Protein AF-0000000072239664 (afdb_homodimer)

InterPro domains:
  IPR009072 Histone-fold [G3DSA:1.10.20.10] (2-110)
  IPR009072 Histone-fold [SSF47113] (6-81)
  IPR029003 CENP-S/Mhf1 [PF15630] (13-85)

pLDDT: mean 86.76, std 19.59, range [30.09, 98.44]

Sequence (222 aa):
MANPPSQEADHLVEAFRYTVAKLFLQQAQKDHLKADKEAIFVLSELLLGYIEILTADLEAFCRHGKRTTITADDVLLCCRRNENLKEKMERFLRTINPPLTHSFSSKKRKEMANPPSQEADHLVEAFRYTVAKLFLQQAQKDHLKADKEAIFVLSELLLGYIEILTADLEAFCRHGKRTTITADDVLLCCRRNENLKEKMERFLRTINPPLTHSFSSKKRKE

Radius of gyration: 21.01 Å; Cα contacts (8 Å, |Δi|>4): 188; chains: 2; bounding box: 59×54×70 Å

Foldseek 3Di:
DPPPPVVVVVVVLVVQLVVQLVVVQVVCVVVVHDDDPVRSVVVSVVVVVVVVVLVVQQVVQCVVVVHDDRDLVSVLVVCVVPPVVSVVSVVVVCVVVVPPPDDPPPPPPDD/DPPPPVVVVVVVLVVQLVVQLVVVQVVCVVVVHDDDPVRSVVVSVVVVVVVVVLVVQQVVQCVVVVHDDRDLVSSLVVCVVPPVVSVVSVVVVCVVVVPPPDDPPPPPPPD

Secondary structure (DSSP, 8-state):
----HHHHHHHHHHHHHHHHHHHHHHHHHHTT-EE-HHHHHHHHHHHHHHHHHHHHHHHHHHHHTT-SEE-HHHHHHHTTT-HHHHHHHHHHHHHHS--------------/----HHHHHHHHHHHHHHHHHHHHHHHHHHTT-EE-HHHHHHHHHHHHHHHHHHHHHHHHHHHHTT-SEE-HHHHHHHTTT-HHHHHHHHHHHHHHS--------------

Nearest PDB structures (foldseek):
  7da0-assembly1_B-2  TM=9.343E-01  e=1.295E-05  Gallus gallus
  7da1-assembly1_B  TM=9.450E-01  e=2.655E-05  Gallus gallus
  7da2-assembly1_C  TM=9.187E-01  e=3.927E-05  Gallus gallus
  3b0b-assembly1_A  TM=8.556E-01  e=2.330E-05  Gallus gallus
  4drb-assembly2_E  TM=9.166E-01  e=2.781E-04  Homo sapiens

Organism: Galdieria sulphuraria (NCBI:txid130081)

Solvent-accessible surface area (backbone atoms only — not comparable to full-atom values): 12305 Å² total; per-residue (Å²): 127,83,61,56,68,69,55,44,51,52,49,40,52,51,50,35,40,49,32,47,40,52,54,49,50,54,53,33,48,77,67,71,33,47,65,42,72,61,22,47,52,49,46,39,52,50,53,52,49,48,50,52,51,50,51,53,52,34,51,50,46,21,46,73,67,73,44,57,53,31,39,46,69,38,52,47,55,74,26,65,85,37,64,70,58,31,52,51,51,51,52,50,50,40,70,78,47,57,69,64,82,72,76,78,71,75,75,73,76,79,124,127,83,61,56,68,69,54,44,51,51,48,41,51,51,52,36,39,50,32,47,41,52,55,49,50,53,52,32,48,76,69,70,32,46,66,40,72,60,20,46,51,50,45,37,51,50,51,52,50,48,50,53,53,50,50,53,51,34,52,50,47,21,47,74,67,74,42,56,54,31,39,45,66,37,53,47,55,71,26,64,87,37,65,70,57,31,50,51,50,52,53,51,50,39,69,79,48,56,70,64,82,71,77,80,70,77,77,73,71,83,119

Structure (mmCIF, N/CA/C/O backbone):
data_AF-000000007223966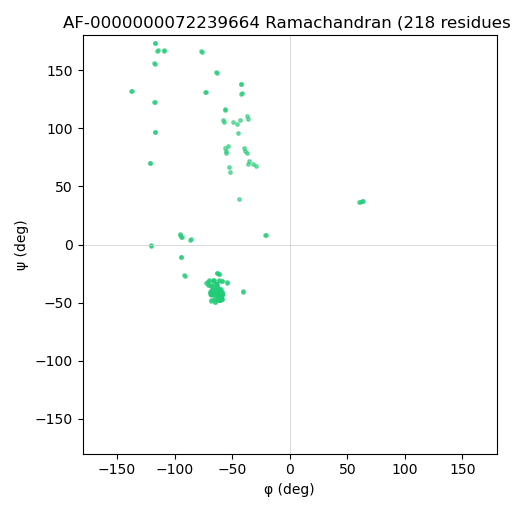4-model_v1
#
loop_
_entity.id
_entity.type
_entity.pdbx_description
1 polymer 'Centromere protein S'
#
loop_
_atom_site.group_PDB
_atom_site.id
_atom_site.type_symbol
_atom_site.label_atom_id
_atom_site.label_alt_id
_atom_site.label_comp_id
_atom_site.label_asym_id
_atom_site.label_entity_id
_atom_site.label_seq_id
_atom_site.pdbx_PDB_ins_code
_atom_site.Cartn_x
_atom_site.Cartn_y
_atom_site.Cartn_z
_atom_site.occupancy
_atom_site.B_iso_or_equiv
_atom_site.auth_seq_id
_atom_site.auth_comp_id
_atom_site.auth_asym_id
_atom_site.auth_atom_id
_atom_site.pdbx_PDB_model_num
ATOM 1 N N . MET A 1 1 ? 20.594 16.422 -16.547 1 40.16 1 MET A N 1
ATOM 2 C CA . MET A 1 1 ? 19.344 16.812 -17.203 1 40.16 1 MET A CA 1
ATOM 3 C C . MET A 1 1 ? 18.141 16.156 -16.531 1 40.16 1 MET A C 1
ATOM 5 O O . MET A 1 1 ? 18.109 14.945 -16.359 1 40.16 1 MET A O 1
ATOM 9 N N . ALA A 1 2 ? 17.422 17.031 -15.867 1 52.91 2 ALA A N 1
ATOM 10 C CA . ALA A 1 2 ? 16.297 16.516 -15.102 1 52.91 2 ALA A CA 1
ATOM 11 C C . ALA A 1 2 ? 15.32 15.75 -16 1 52.91 2 ALA A C 1
ATOM 13 O O . ALA A 1 2 ? 15.023 16.188 -17.109 1 52.91 2 ALA A O 1
ATOM 14 N N . ASN A 1 3 ? 15.234 14.516 -15.969 1 60.31 3 ASN A N 1
ATOM 15 C CA . ASN A 1 3 ? 14.273 13.773 -16.781 1 60.31 3 ASN A CA 1
ATOM 16 C C . ASN A 1 3 ? 12.906 14.453 -16.797 1 60.31 3 ASN A C 1
ATOM 18 O O . ASN A 1 3 ? 12.461 14.969 -15.766 1 60.31 3 ASN A O 1
ATOM 22 N N . PRO A 1 4 ? 12.383 14.641 -17.969 1 65.62 4 PRO A N 1
ATOM 23 C CA . PRO A 1 4 ? 11.031 15.195 -18 1 65.62 4 PRO A CA 1
ATOM 24 C C . PRO A 1 4 ? 10.109 14.57 -16.953 1 65.62 4 PRO A C 1
ATOM 26 O O . PRO A 1 4 ? 10.305 13.414 -16.562 1 65.62 4 PRO A O 1
ATOM 29 N N . PRO A 1 5 ? 9.336 15.391 -16.328 1 64.5 5 PRO A N 1
ATOM 30 C CA . PRO A 1 5 ? 8.461 14.953 -15.234 1 64.5 5 PRO A CA 1
ATOM 31 C C . PRO A 1 5 ? 7.797 13.609 -15.523 1 64.5 5 PRO A C 1
ATOM 33 O O . PRO A 1 5 ? 7.664 12.781 -14.625 1 64.5 5 PRO A O 1
ATOM 36 N N . SER A 1 6 ? 7.375 13.438 -16.75 1 70.94 6 SER A N 1
ATOM 37 C CA . SER A 1 6 ? 6.746 12.172 -17.125 1 70.94 6 SER A CA 1
ATOM 38 C C . SER A 1 6 ? 7.719 11.008 -16.984 1 70.94 6 SER A C 1
ATOM 40 O O . SER A 1 6 ? 7.355 9.938 -16.5 1 70.94 6 SER A O 1
ATOM 42 N N . GLN A 1 7 ? 8.875 11.273 -17.344 1 76.38 7 GLN A N 1
ATOM 43 C CA . GLN A 1 7 ? 9.891 10.227 -17.266 1 76.38 7 GLN A CA 1
ATOM 44 C C . GLN A 1 7 ? 10.242 9.914 -15.812 1 76.38 7 GLN A C 1
ATOM 46 O O . GLN A 1 7 ? 10.438 8.75 -15.453 1 76.38 7 GLN A O 1
ATOM 51 N N . GLU A 1 8 ? 10.211 10.938 -15.07 1 79.38 8 GLU A N 1
ATOM 52 C CA . GLU A 1 8 ? 10.516 10.75 -13.656 1 79.38 8 GLU A CA 1
ATOM 53 C C . GLU A 1 8 ? 9.43 9.93 -12.961 1 79.38 8 GLU A C 1
ATOM 55 O O . GLU A 1 8 ? 9.734 9.031 -12.172 1 79.38 8 GLU A O 1
ATOM 60 N N . ALA A 1 9 ? 8.242 10.281 -13.359 1 82.5 9 ALA A N 1
ATOM 61 C CA . ALA A 1 9 ? 7.129 9.547 -12.773 1 82.5 9 ALA A CA 1
ATOM 62 C C . ALA A 1 9 ? 7.18 8.07 -13.164 1 82.5 9 ALA A C 1
ATOM 64 O O . ALA A 1 9 ? 6.91 7.191 -12.336 1 82.5 9 ALA A O 1
ATOM 65 N N . ASP A 1 10 ? 7.566 7.859 -14.336 1 88.25 10 ASP A N 1
ATOM 66 C CA . ASP A 1 10 ? 7.688 6.48 -14.797 1 88.25 10 ASP A CA 1
ATOM 67 C C . ASP A 1 10 ? 8.797 5.742 -14.047 1 88.25 10 ASP A C 1
ATOM 69 O O . ASP A 1 10 ? 8.633 4.57 -13.695 1 88.25 10 ASP A O 1
ATOM 73 N N . HIS A 1 11 ? 9.789 6.492 -13.844 1 92.12 11 HIS A N 1
ATOM 74 C CA . HIS A 1 11 ? 10.898 5.887 -13.117 1 92.12 11 HIS A CA 1
ATOM 75 C C . HIS A 1 11 ? 10.516 5.602 -11.664 1 92.12 11 HIS A C 1
ATOM 77 O O . HIS A 1 11 ? 10.922 4.586 -11.102 1 92.12 11 HIS A O 1
ATOM 83 N N . LEU A 1 12 ? 9.75 6.449 -11.164 1 93.69 12 LEU A N 1
ATOM 84 C CA . LEU A 1 12 ? 9.32 6.281 -9.781 1 93.69 12 LEU A CA 1
ATOM 85 C C . LEU A 1 12 ? 8.398 5.074 -9.641 1 93.69 12 LEU A C 1
ATOM 87 O O . LEU A 1 12 ? 8.523 4.301 -8.688 1 93.69 12 LEU A O 1
ATOM 91 N N . VAL A 1 13 ? 7.555 4.926 -10.555 1 94.56 13 VAL A N 1
ATOM 92 C CA . VAL A 1 13 ? 6.621 3.807 -10.531 1 94.56 13 VAL A CA 1
ATOM 93 C C . VAL A 1 13 ? 7.383 2.494 -10.688 1 94.56 13 VAL A C 1
ATOM 95 O O . VAL A 1 13 ? 7.094 1.514 -10 1 94.56 13 VAL A O 1
ATOM 98 N N . GLU A 1 14 ? 8.336 2.525 -11.555 1 95.94 14 GLU A N 1
ATOM 99 C CA . GLU A 1 14 ? 9.156 1.331 -11.742 1 95.94 14 GLU A CA 1
ATOM 100 C C . GLU A 1 14 ? 9.93 0.98 -10.469 1 95.94 14 GLU A C 1
ATOM 102 O O . GLU A 1 14 ? 10.008 -0.19 -10.094 1 95.94 14 GLU A O 1
ATOM 107 N N . ALA A 1 15 ? 10.477 1.98 -9.867 1 96.06 15 ALA A N 1
ATOM 108 C CA . ALA A 1 15 ? 11.195 1.772 -8.617 1 96.06 15 ALA A CA 1
ATOM 109 C C . ALA A 1 15 ? 10.258 1.256 -7.527 1 96.06 15 ALA A C 1
ATOM 111 O O . ALA A 1 15 ? 10.641 0.384 -6.738 1 96.06 15 ALA A O 1
ATOM 112 N N . PHE A 1 16 ? 9.117 1.781 -7.516 1 97.06 16 PHE A N 1
ATOM 113 C CA . PHE A 1 16 ? 8.109 1.324 -6.566 1 97.06 16 PHE A CA 1
ATOM 114 C C . PHE A 1 16 ? 7.781 -0.146 -6.797 1 97.06 16 PHE A C 1
ATOM 116 O O . PHE A 1 16 ? 7.82 -0.949 -5.859 1 97.06 16 PHE A O 1
ATOM 123 N N . ARG A 1 17 ? 7.562 -0.49 -8.008 1 96.88 17 ARG A N 1
ATOM 124 C CA . ARG A 1 17 ? 7.234 -1.869 -8.352 1 96.88 17 ARG A CA 1
ATOM 125 C C . ARG A 1 17 ? 8.359 -2.816 -7.961 1 96.88 17 ARG A C 1
ATOM 127 O O . ARG A 1 17 ? 8.109 -3.91 -7.449 1 96.88 17 ARG A O 1
ATOM 134 N N . TYR A 1 18 ? 9.477 -2.363 -8.195 1 96.56 18 TYR A N 1
ATOM 135 C CA . TYR A 1 18 ? 10.648 -3.16 -7.852 1 96.56 18 TYR A CA 1
ATOM 136 C C . TYR A 1 18 ? 10.719 -3.412 -6.352 1 96.56 18 TYR A C 1
ATOM 138 O O . TYR A 1 18 ? 10.914 -4.547 -5.914 1 96.56 18 TYR A O 1
ATOM 146 N N . THR A 1 19 ? 10.539 -2.408 -5.574 1 96.5 19 THR A N 1
ATOM 147 C CA . THR A 1 19 ? 10.648 -2.539 -4.125 1 96.5 19 THR A CA 1
ATOM 148 C C . THR A 1 19 ? 9.531 -3.422 -3.576 1 96.5 19 THR A C 1
ATOM 150 O O . THR A 1 19 ? 9.766 -4.277 -2.723 1 96.5 19 THR A O 1
ATOM 153 N N . VAL A 1 20 ? 8.359 -3.271 -4.098 1 97 20 VAL A N 1
ATOM 154 C CA . VAL A 1 20 ? 7.227 -4.086 -3.674 1 97 20 VAL A CA 1
ATOM 155 C C . VAL A 1 20 ? 7.5 -5.555 -3.98 1 97 20 VAL A C 1
ATOM 157 O O . VAL A 1 20 ? 7.324 -6.422 -3.119 1 97 20 VAL A O 1
ATOM 160 N N . ALA A 1 21 ? 7.977 -5.781 -5.156 1 96.62 21 ALA A N 1
ATOM 161 C CA . ALA A 1 21 ? 8.273 -7.152 -5.566 1 96.62 21 ALA A CA 1
ATOM 162 C C . ALA A 1 21 ? 9.305 -7.793 -4.641 1 96.62 21 ALA A C 1
ATOM 164 O O . ALA A 1 21 ? 9.109 -8.914 -4.168 1 96.62 21 ALA A O 1
ATOM 165 N N . LYS A 1 22 ? 10.305 -7.051 -4.375 1 95.81 22 LYS A N 1
ATOM 166 C CA . LYS A 1 22 ? 11.391 -7.594 -3.562 1 95.81 22 LYS A CA 1
ATOM 167 C C . LYS A 1 22 ? 10.945 -7.812 -2.119 1 95.81 22 LYS A C 1
ATOM 169 O O . LYS A 1 22 ? 11.258 -8.836 -1.513 1 95.81 22 LYS A O 1
ATOM 174 N N . LEU A 1 23 ? 10.234 -6.883 -1.577 1 95 23 LEU A N 1
ATOM 175 C CA . LEU A 1 23 ? 9.727 -7 -0.216 1 95 23 LEU A CA 1
ATOM 176 C C . LEU A 1 23 ? 8.773 -8.188 -0.094 1 95 23 LEU A C 1
ATOM 178 O O . LEU A 1 23 ? 8.883 -8.977 0.847 1 95 23 LEU A O 1
ATOM 182 N N . PHE A 1 24 ? 7.98 -8.328 -1.034 1 95.25 24 PHE A N 1
ATOM 183 C CA . PHE A 1 24 ? 7.004 -9.414 -1.03 1 95.25 24 PHE A CA 1
ATOM 184 C C . PHE A 1 24 ? 7.691 -10.766 -1.186 1 95.25 24 PHE A C 1
ATOM 186 O O . PHE A 1 24 ? 7.391 -11.711 -0.454 1 95.25 24 PHE A O 1
ATOM 193 N N . LEU A 1 25 ? 8.594 -10.836 -2.174 1 94.81 25 LEU A N 1
ATOM 194 C CA . LEU A 1 25 ? 9.273 -12.094 -2.443 1 94.81 25 LEU A CA 1
ATOM 195 C C . LEU A 1 25 ? 10.117 -12.523 -1.245 1 94.81 25 LEU A C 1
ATOM 197 O O . LEU A 1 25 ? 10.211 -13.711 -0.946 1 94.81 25 LEU A O 1
ATOM 201 N N . GLN A 1 26 ? 10.703 -11.578 -0.613 1 93.81 26 GLN A N 1
ATOM 202 C CA . GLN A 1 26 ? 11.445 -11.883 0.601 1 93.81 26 GLN A CA 1
ATOM 203 C C . GLN A 1 26 ? 10.539 -12.5 1.665 1 93.81 26 GLN A C 1
ATOM 205 O O . GLN A 1 26 ? 10.914 -13.469 2.32 1 93.81 26 GLN A O 1
ATOM 210 N N . GLN A 1 27 ? 9.391 -11.953 1.844 1 93.12 27 GLN A N 1
ATOM 211 C CA . GLN A 1 27 ? 8.453 -12.469 2.834 1 93.12 27 GLN A CA 1
ATOM 212 C C . GLN A 1 27 ? 7.922 -13.836 2.424 1 93.12 27 GLN A C 1
ATOM 214 O O . GLN A 1 27 ? 7.816 -14.742 3.252 1 93.12 27 GLN A O 1
ATOM 219 N N . ALA A 1 28 ? 7.59 -13.977 1.151 1 93.56 28 ALA A N 1
ATOM 220 C CA . ALA A 1 28 ? 7.098 -15.25 0.646 1 93.56 28 ALA A CA 1
ATOM 221 C C . ALA A 1 28 ? 8.125 -16.359 0.867 1 93.56 28 ALA A C 1
ATOM 223 O O . ALA A 1 28 ? 7.773 -17.469 1.251 1 93.56 28 ALA A O 1
ATOM 224 N N . GLN A 1 29 ? 9.328 -16 0.633 1 93.62 29 GLN A N 1
ATOM 225 C CA . GLN A 1 29 ? 10.414 -16.969 0.805 1 93.62 29 GLN A CA 1
ATOM 226 C C . GLN A 1 29 ? 10.523 -17.422 2.26 1 93.62 29 GLN A C 1
ATOM 228 O O . GLN A 1 29 ? 10.742 -18.594 2.537 1 93.62 29 GLN A O 1
ATOM 233 N N . LYS A 1 30 ? 10.398 -16.547 3.182 1 93.69 30 LYS A N 1
ATOM 234 C CA . LYS A 1 30 ? 10.414 -16.875 4.605 1 93.69 30 LYS A CA 1
ATOM 235 C C . LYS A 1 30 ? 9.312 -17.859 4.961 1 93.69 30 LYS A C 1
ATOM 237 O O . LYS A 1 30 ? 9.477 -18.688 5.863 1 93.69 30 LYS A O 1
ATOM 242 N N . ASP A 1 31 ? 8.258 -17.766 4.254 1 94.75 31 ASP A N 1
ATOM 243 C CA . ASP A 1 31 ? 7.109 -18.625 4.512 1 94.75 31 ASP A CA 1
ATOM 244 C C . ASP A 1 31 ? 7.141 -19.859 3.633 1 94.75 31 ASP A C 1
ATOM 246 O O . ASP A 1 31 ? 6.168 -20.625 3.578 1 94.75 31 ASP A O 1
ATOM 250 N N . HIS A 1 32 ? 8.172 -20.062 2.906 1 96.06 32 HIS A N 1
ATOM 251 C CA . HIS A 1 32 ? 8.398 -21.219 2.039 1 96.06 32 HIS A CA 1
ATOM 252 C C . HIS A 1 32 ? 7.363 -21.281 0.925 1 96.06 32 HIS A C 1
ATOM 254 O O . HIS A 1 32 ? 6.852 -22.359 0.608 1 96.06 32 HIS A O 1
ATOM 260 N N . LEU A 1 33 ? 7.004 -20.141 0.429 1 97.5 33 LEU A N 1
ATOM 261 C CA . LEU A 1 33 ? 6.105 -20.016 -0.712 1 97.5 33 LEU A CA 1
ATOM 262 C C . LEU A 1 33 ? 6.805 -19.344 -1.889 1 97.5 33 LEU A C 1
ATOM 264 O O . LEU A 1 33 ? 7.781 -18.609 -1.701 1 97.5 33 LEU A O 1
ATOM 268 N N . LYS A 1 34 ? 6.309 -19.625 -3.059 1 97.38 34 LYS A N 1
ATOM 269 C CA . LYS A 1 34 ? 6.703 -18.953 -4.293 1 97.38 34 LYS A CA 1
ATOM 270 C C . LYS A 1 34 ? 5.59 -18.047 -4.805 1 97.38 34 LYS A C 1
ATOM 272 O O . LYS A 1 34 ? 4.484 -18.047 -4.262 1 97.38 34 LYS A O 1
ATOM 277 N N . ALA A 1 35 ? 5.941 -17.234 -5.707 1 97.75 35 ALA A N 1
ATOM 278 C CA . ALA A 1 35 ? 4.957 -16.391 -6.383 1 97.75 35 ALA A CA 1
ATOM 279 C C . ALA A 1 35 ? 5.215 -16.344 -7.887 1 97.75 35 ALA A C 1
ATOM 281 O O . ALA A 1 35 ? 6.363 -16.219 -8.32 1 97.75 35 ALA A O 1
ATOM 282 N N . ASP A 1 36 ? 4.188 -16.547 -8.586 1 96.5 36 ASP A N 1
ATOM 283 C CA . ASP A 1 36 ? 4.398 -16.453 -10.023 1 96.5 36 ASP A CA 1
ATOM 284 C C . ASP A 1 36 ? 4.504 -14.992 -10.461 1 96.5 36 ASP A C 1
ATOM 286 O O . ASP A 1 36 ? 4.23 -14.078 -9.68 1 96.5 36 ASP A O 1
ATOM 290 N N . LYS A 1 37 ? 4.977 -14.766 -11.672 1 95.62 37 LYS A N 1
ATOM 291 C CA . LYS A 1 37 ? 5.27 -13.43 -12.18 1 95.62 37 LYS A CA 1
ATOM 292 C C . LYS A 1 37 ? 4.012 -12.57 -12.219 1 95.62 37 LYS A C 1
ATOM 294 O O . LYS A 1 37 ? 4.055 -11.383 -11.891 1 95.62 37 LYS A O 1
ATOM 299 N N . GLU A 1 38 ? 2.924 -13.102 -12.602 1 97.06 38 GLU A N 1
ATOM 300 C CA . GLU A 1 38 ? 1.676 -12.352 -12.703 1 97.06 38 GLU A CA 1
ATOM 301 C C . GLU A 1 38 ? 1.2 -11.883 -11.328 1 97.06 38 GLU A C 1
ATOM 303 O O . GLU A 1 38 ? 0.687 -10.766 -11.188 1 97.06 38 GLU A O 1
ATOM 308 N N . ALA A 1 39 ? 1.342 -12.742 -10.367 1 97.69 39 ALA A N 1
ATOM 309 C CA . ALA A 1 39 ? 0.968 -12.375 -9.008 1 97.69 39 ALA A CA 1
ATOM 310 C C . ALA A 1 39 ? 1.761 -11.164 -8.523 1 97.69 39 ALA A C 1
ATOM 312 O O . ALA A 1 39 ? 1.194 -10.227 -7.949 1 97.69 39 ALA A O 1
ATOM 313 N N . ILE A 1 40 ? 3.014 -11.172 -8.82 1 97 40 ILE A N 1
ATOM 314 C CA . ILE A 1 40 ? 3.904 -10.102 -8.391 1 97 40 ILE A CA 1
ATOM 315 C C . ILE A 1 40 ? 3.52 -8.797 -9.086 1 97 40 ILE A C 1
ATOM 317 O O . ILE A 1 40 ? 3.467 -7.742 -8.453 1 97 40 ILE A O 1
ATOM 321 N N . PHE A 1 41 ? 3.221 -8.867 -10.344 1 96.31 41 PHE A N 1
ATOM 322 C CA . PHE A 1 41 ? 2.855 -7.688 -11.117 1 96.31 41 PHE A CA 1
ATOM 323 C C . PHE A 1 41 ? 1.545 -7.094 -10.609 1 96.31 41 PHE A C 1
ATOM 325 O O . PHE A 1 41 ? 1.448 -5.887 -10.398 1 96.31 41 PHE A O 1
ATOM 332 N N . VAL A 1 42 ? 0.616 -7.965 -10.492 1 97.69 42 VAL A N 1
ATOM 333 C CA . VAL A 1 42 ? -0.707 -7.461 -10.133 1 97.69 42 VAL A CA 1
ATOM 334 C C . VAL A 1 42 ? -0.701 -6.973 -8.688 1 97.69 42 VAL A C 1
ATOM 336 O O . VAL A 1 42 ? -1.403 -6.02 -8.352 1 97.69 42 VAL A O 1
ATOM 339 N N . LEU A 1 43 ? 0.114 -7.598 -7.891 1 97.5 43 LEU A N 1
ATOM 340 C CA . LEU A 1 43 ? 0.253 -7.129 -6.516 1 97.5 43 LEU A CA 1
ATOM 341 C C . LEU A 1 43 ? 0.759 -5.691 -6.48 1 97.5 43 LEU A C 1
ATOM 343 O O . LEU A 1 43 ? 0.266 -4.871 -5.703 1 97.5 43 LEU A O 1
ATOM 347 N N . SER A 1 44 ? 1.792 -5.41 -7.238 1 97.06 44 SER A N 1
ATOM 348 C CA . SER A 1 44 ? 2.334 -4.059 -7.297 1 97.06 44 SER A CA 1
ATOM 349 C C . SER A 1 44 ? 1.291 -3.066 -7.801 1 97.06 44 SER A C 1
ATOM 351 O O . SER A 1 44 ? 1.195 -1.946 -7.293 1 97.06 44 SER A O 1
ATOM 353 N N . GLU A 1 45 ? 0.489 -3.48 -8.758 1 97.25 45 GLU A N 1
ATOM 354 C CA . GLU A 1 45 ? -0.593 -2.641 -9.266 1 97.25 45 GLU A CA 1
ATOM 355 C C . GLU A 1 45 ? -1.658 -2.41 -8.203 1 97.25 45 GLU A C 1
ATOM 357 O O . GLU A 1 45 ? -2.209 -1.312 -8.094 1 97.25 45 GLU A O 1
ATOM 362 N N . LEU A 1 46 ? -1.937 -3.408 -7.5 1 97.62 46 LEU A N 1
ATOM 363 C CA . LEU A 1 46 ? -2.893 -3.297 -6.402 1 97.62 46 LEU A CA 1
ATOM 364 C C . LEU A 1 46 ? -2.436 -2.258 -5.387 1 97.62 46 LEU A C 1
ATOM 366 O O . LEU A 1 46 ? -3.232 -1.434 -4.934 1 97.62 46 LEU A O 1
ATOM 370 N N . LEU A 1 47 ? -1.163 -2.271 -5.059 1 96.94 47 LEU A N 1
ATOM 371 C CA . LEU A 1 47 ? -0.632 -1.326 -4.082 1 96.94 47 LEU A CA 1
ATOM 372 C C . LEU A 1 47 ? -0.672 0.098 -4.625 1 96.94 47 LEU A C 1
ATOM 374 O O . LEU A 1 47 ? -0.898 1.048 -3.875 1 96.94 47 LEU A O 1
ATOM 378 N N . LEU A 1 48 ? -0.442 0.247 -5.91 1 95.5 48 LEU A N 1
ATOM 379 C CA . LEU A 1 48 ? -0.616 1.56 -6.523 1 95.5 48 LEU A CA 1
ATOM 380 C C . LEU A 1 48 ? -2.061 2.031 -6.395 1 95.5 48 LEU A C 1
ATOM 382 O O . LEU A 1 48 ? -2.312 3.217 -6.168 1 95.5 48 LEU A O 1
ATOM 386 N N . GLY A 1 49 ? -2.969 1.108 -6.574 1 94.94 49 GLY A N 1
ATOM 387 C CA . GLY A 1 49 ? -4.371 1.432 -6.367 1 94.94 49 GLY A CA 1
ATOM 388 C C . GLY A 1 49 ? -4.676 1.885 -4.949 1 94.94 49 GLY A C 1
ATOM 389 O O . GLY A 1 49 ? -5.441 2.828 -4.746 1 94.94 49 GLY A O 1
ATOM 390 N N . TYR A 1 50 ? -4.062 1.242 -4.023 1 93.88 50 TYR A N 1
ATOM 391 C CA . TYR A 1 50 ? -4.242 1.629 -2.629 1 93.88 50 TYR A CA 1
ATOM 392 C C . TYR A 1 50 ? -3.701 3.031 -2.377 1 93.88 50 TYR A C 1
ATOM 394 O O . TYR A 1 50 ? -4.305 3.812 -1.638 1 93.88 50 TYR A O 1
ATOM 402 N N . ILE A 1 51 ? -2.559 3.371 -2.941 1 94.75 51 ILE A N 1
ATOM 403 C CA . ILE A 1 51 ? -1.99 4.707 -2.797 1 94.75 51 ILE A CA 1
ATOM 404 C C . ILE A 1 51 ? -2.961 5.746 -3.355 1 94.75 51 ILE A C 1
ATOM 406 O O . ILE A 1 51 ? -3.154 6.809 -2.76 1 94.75 51 ILE A O 1
ATOM 410 N N . GLU A 1 52 ? -3.557 5.422 -4.477 1 93.69 52 GLU A N 1
ATOM 411 C CA . GLU A 1 52 ? -4.527 6.328 -5.078 1 93.69 52 GLU A CA 1
ATOM 412 C C . GLU A 1 52 ? -5.715 6.562 -4.145 1 93.69 52 GLU A C 1
ATOM 414 O O . GLU A 1 52 ? -6.152 7.699 -3.963 1 93.69 52 GLU A O 1
ATOM 419 N N . ILE A 1 53 ? -6.219 5.523 -3.576 1 94.56 53 ILE A N 1
ATOM 420 C CA . ILE A 1 53 ? -7.367 5.602 -2.68 1 94.56 53 ILE A CA 1
ATOM 421 C C . ILE A 1 53 ? -6.988 6.387 -1.426 1 94.56 53 ILE A C 1
ATOM 423 O O . ILE A 1 53 ? -7.727 7.281 -1 1 94.56 53 ILE A O 1
ATOM 427 N N . LEU A 1 54 ? -5.832 6.051 -0.861 1 95.38 54 LEU A N 1
ATOM 428 C CA . LEU A 1 54 ? -5.359 6.746 0.332 1 95.38 54 LEU A CA 1
ATOM 429 C C . LEU A 1 54 ? -5.172 8.234 0.056 1 95.38 54 LEU A C 1
ATOM 431 O O . LEU A 1 54 ? -5.523 9.078 0.887 1 95.38 54 LEU A O 1
ATOM 435 N N . THR A 1 55 ? -4.613 8.547 -1.072 1 95.56 55 THR A N 1
ATOM 436 C CA . THR A 1 55 ? -4.387 9.945 -1.439 1 95.56 55 THR A CA 1
ATOM 437 C C . THR A 1 55 ? -5.707 10.703 -1.516 1 95.56 55 THR A C 1
ATOM 439 O O . THR A 1 55 ? -5.812 11.82 -1.005 1 95.56 55 THR A O 1
ATOM 442 N N . ALA A 1 56 ? -6.676 10.086 -2.1 1 95.81 56 ALA A N 1
ATOM 443 C CA . ALA A 1 56 ? -7.992 10.711 -2.197 1 95.81 56 ALA A CA 1
ATOM 444 C C . ALA A 1 56 ? -8.602 10.93 -0.815 1 95.81 56 ALA A C 1
ATOM 446 O O . ALA A 1 56 ? -9.18 11.984 -0.546 1 95.81 56 ALA A O 1
ATOM 447 N N . ASP A 1 57 ? -8.5 9.922 0.046 1 97.06 57 ASP A N 1
ATOM 448 C CA . ASP A 1 57 ? -8.984 10.055 1.415 1 97.06 57 ASP A CA 1
ATOM 449 C C . ASP A 1 57 ? -8.266 11.18 2.152 1 97.06 57 ASP A C 1
ATOM 451 O O . ASP A 1 57 ? -8.906 12 2.816 1 97.06 57 ASP A O 1
ATOM 455 N N . LEU A 1 58 ? -7.004 11.266 1.996 1 98 58 LEU A N 1
ATOM 456 C CA . LEU A 1 58 ? -6.188 12.258 2.676 1 98 58 LEU A CA 1
ATOM 457 C C . LEU A 1 58 ? -6.539 13.664 2.203 1 98 58 LEU A C 1
ATOM 459 O O . LEU A 1 58 ? -6.633 14.594 3.012 1 98 58 LEU A O 1
ATOM 463 N N . GLU A 1 59 ? -6.719 13.773 0.938 1 97.44 59 GLU A N 1
ATOM 464 C CA . GLU A 1 59 ? -7.145 15.055 0.395 1 97.44 59 GLU A CA 1
ATOM 465 C C . GLU A 1 59 ? -8.492 15.484 0.974 1 97.44 59 GLU A C 1
ATOM 467 O O . GLU A 1 59 ? -8.664 16.641 1.381 1 97.44 59 GLU A O 1
ATOM 472 N N . ALA A 1 60 ? -9.406 14.562 1.012 1 97.81 60 ALA A N 1
ATOM 473 C CA . ALA A 1 60 ? -10.734 14.844 1.547 1 97.81 60 ALA A CA 1
ATOM 474 C C . ALA A 1 60 ? -10.664 15.227 3.021 1 97.81 60 ALA A C 1
ATOM 476 O O . ALA A 1 60 ? -11.328 16.172 3.455 1 97.81 60 ALA A O 1
ATOM 477 N N . PHE A 1 61 ? -9.867 14.453 3.754 1 98.12 61 PHE A N 1
ATOM 478 C CA . PHE A 1 61 ? -9.742 14.734 5.18 1 98.12 61 PHE A CA 1
ATOM 479 C C . PHE A 1 61 ? -9.094 16.094 5.406 1 98.12 61 PHE A C 1
ATOM 481 O O . PHE A 1 61 ? -9.516 16.844 6.289 1 98.12 61 PHE A O 1
ATOM 488 N N . CYS A 1 62 ? -8.07 16.391 4.637 1 98 62 CYS A N 1
ATOM 489 C CA . CYS A 1 62 ? -7.406 17.688 4.742 1 98 62 CYS A CA 1
ATOM 490 C C . CYS A 1 62 ? -8.375 18.828 4.449 1 98 62 CYS A C 1
ATOM 492 O O . CYS A 1 62 ? -8.5 19.766 5.242 1 98 62 CYS A O 1
ATOM 494 N N . ARG A 1 63 ? -9.133 18.734 3.424 1 97.62 63 ARG A N 1
ATOM 495 C CA . ARG A 1 63 ? -10.078 19.766 3.029 1 97.62 63 ARG A CA 1
ATOM 496 C C . ARG A 1 63 ? -11.234 19.859 4.02 1 97.62 63 ARG A C 1
ATOM 498 O O . ARG A 1 63 ? -11.734 20.953 4.301 1 97.62 63 ARG A O 1
ATOM 505 N N . HIS A 1 64 ? -11.68 18.75 4.438 1 97.81 64 HIS A N 1
ATOM 506 C CA . HIS A 1 64 ? -12.734 18.719 5.449 1 97.81 64 HIS A CA 1
ATOM 507 C C . HIS A 1 64 ? -12.344 19.531 6.68 1 97.81 64 HIS A C 1
ATOM 509 O O . 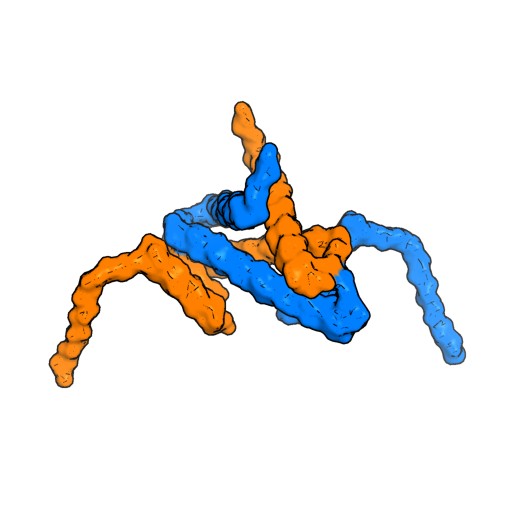HIS A 1 64 ? -13.203 20.141 7.328 1 97.81 64 HIS A O 1
ATOM 515 N N . GLY A 1 65 ? -11.086 19.562 6.984 1 97.44 65 GLY A N 1
ATOM 516 C CA . GLY A 1 65 ? -10.57 20.344 8.094 1 97.44 65 GLY A CA 1
ATOM 517 C C . GLY A 1 65 ? -10.258 21.781 7.715 1 97.44 65 GLY A C 1
ATOM 518 O O . GLY A 1 65 ? -9.711 22.531 8.523 1 97.44 65 GLY A O 1
ATOM 519 N N . LYS A 1 66 ? -10.555 22.109 6.527 1 97.56 66 LYS A N 1
ATOM 520 C CA . LYS A 1 66 ? -10.312 23.453 6 1 97.56 66 LYS A CA 1
ATOM 521 C C . LYS A 1 66 ? -8.828 23.797 6.035 1 97.56 66 LYS A C 1
ATOM 523 O O . LYS A 1 66 ? -8.453 24.906 6.395 1 97.56 66 LYS A O 1
ATOM 528 N N . ARG A 1 67 ? -8.031 22.828 5.785 1 97.94 67 ARG A N 1
ATOM 529 C CA . ARG A 1 67 ? -6.582 22.984 5.742 1 97.94 67 ARG A CA 1
ATOM 530 C C . ARG A 1 67 ? -6.051 22.734 4.336 1 97.94 67 ARG A C 1
ATOM 532 O O . ARG A 1 67 ? -6.758 22.188 3.484 1 97.94 67 ARG A O 1
ATOM 539 N N . THR A 1 68 ? -4.816 23.094 4.152 1 97.62 68 THR A N 1
ATOM 540 C CA . THR A 1 68 ? -4.164 22.859 2.873 1 97.62 68 THR A CA 1
ATOM 541 C C . THR A 1 68 ? -2.934 21.969 3.057 1 97.62 68 THR A C 1
ATOM 543 O O . THR A 1 68 ? -2.223 21.672 2.092 1 97.62 68 THR A O 1
ATOM 546 N N . THR A 1 69 ? -2.664 21.609 4.27 1 98.44 69 THR A N 1
ATOM 547 C CA . THR A 1 69 ? -1.548 20.719 4.578 1 98.44 69 THR A CA 1
ATOM 548 C C . THR A 1 69 ? -2.047 19.422 5.203 1 98.44 69 THR A C 1
ATOM 550 O O . THR A 1 69 ? -2.729 19.438 6.23 1 98.44 69 THR A O 1
ATOM 553 N N . ILE A 1 70 ? -1.685 18.375 4.551 1 98.44 70 ILE A N 1
ATOM 554 C CA . ILE A 1 70 ? -2.012 17.062 5.078 1 98.44 70 ILE A CA 1
ATOM 555 C C . ILE A 1 70 ? -1.125 16.75 6.285 1 98.44 70 ILE A C 1
ATOM 557 O O . ILE A 1 70 ? 0.091 16.953 6.234 1 98.44 70 ILE A O 1
ATOM 561 N N . THR A 1 71 ? -1.746 16.312 7.328 1 98.12 71 THR A N 1
ATOM 562 C CA . THR A 1 71 ? -1.024 16.031 8.562 1 98.12 71 THR A CA 1
ATOM 563 C C . THR A 1 71 ? -1.104 14.555 8.93 1 98.12 71 THR A C 1
ATOM 565 O O . THR A 1 71 ? -1.839 13.797 8.289 1 98.12 71 THR A O 1
ATOM 568 N N . ALA A 1 72 ? -0.345 14.18 9.977 1 97.62 72 ALA A N 1
ATOM 569 C CA . ALA A 1 72 ? -0.358 12.805 10.484 1 97.62 72 ALA A CA 1
ATOM 570 C C . ALA A 1 72 ? -1.751 12.414 10.969 1 97.62 72 ALA A C 1
ATOM 572 O O . ALA A 1 72 ? -2.156 11.258 10.844 1 97.62 72 ALA A O 1
ATOM 573 N N . ASP A 1 73 ? -2.475 13.383 11.461 1 97.5 73 ASP A N 1
ATOM 574 C CA . ASP A 1 73 ? -3.828 13.102 11.93 1 97.5 73 ASP A CA 1
ATOM 575 C C . ASP A 1 73 ? -4.719 12.633 10.781 1 97.5 73 ASP A C 1
ATOM 577 O O . ASP A 1 73 ? -5.605 11.797 10.977 1 97.5 73 ASP A O 1
ATOM 581 N N . ASP A 1 74 ? -4.504 13.195 9.633 1 98.38 74 ASP A N 1
ATOM 582 C CA . ASP A 1 74 ? -5.254 12.758 8.461 1 98.38 74 ASP A CA 1
ATOM 583 C C . ASP A 1 74 ? -4.934 11.305 8.117 1 98.38 74 ASP A C 1
ATOM 585 O O . ASP A 1 74 ? -5.824 10.539 7.75 1 98.38 74 ASP A O 1
ATOM 589 N N . VAL A 1 75 ? -3.66 10.93 8.234 1 98.25 75 VAL A N 1
ATOM 590 C CA . VAL A 1 75 ? -3.236 9.562 7.945 1 98.25 75 VAL A CA 1
ATOM 591 C C . VAL A 1 75 ? -3.852 8.602 8.961 1 98.25 75 VAL A C 1
ATOM 593 O O . VAL A 1 75 ? -4.352 7.539 8.594 1 98.25 75 VAL A O 1
ATOM 596 N N . LEU A 1 76 ? -3.891 9.047 10.195 1 97.81 76 LEU A N 1
ATOM 597 C CA . LEU A 1 76 ? -4.48 8.219 11.242 1 97.81 76 LEU A CA 1
ATOM 598 C C . LEU A 1 76 ? -5.969 8 10.992 1 97.81 76 LEU A C 1
ATOM 600 O O . LEU A 1 76 ? -6.5 6.926 11.281 1 97.81 76 LEU A O 1
ATOM 604 N N . LEU A 1 77 ? -6.551 8.984 10.453 1 97.69 77 LEU A N 1
ATOM 605 C CA . LEU A 1 77 ? -7.973 8.859 10.141 1 97.69 77 LEU A CA 1
ATOM 606 C C . LEU A 1 77 ? -8.203 7.809 9.07 1 97.69 77 LEU A C 1
ATOM 608 O O . LEU A 1 77 ? -9.25 7.152 9.047 1 97.69 77 LEU A O 1
ATOM 612 N N . CYS A 1 78 ? -7.254 7.613 8.148 1 96.38 78 CYS A N 1
ATOM 613 C CA . CYS A 1 78 ? -7.359 6.586 7.117 1 96.38 78 CYS A CA 1
ATOM 614 C C . CYS A 1 78 ? -7.398 5.195 7.734 1 96.38 78 CYS A C 1
ATOM 616 O O . CYS A 1 78 ? -7.922 4.258 7.133 1 96.38 78 CYS A O 1
ATOM 618 N N . CYS A 1 79 ? -6.863 5.047 8.922 1 95.62 79 CYS A N 1
ATOM 619 C CA . CYS A 1 79 ? -6.77 3.758 9.602 1 95.62 79 CYS A CA 1
ATOM 620 C C . CYS A 1 79 ? -7.941 3.561 10.555 1 95.62 79 CYS A C 1
ATOM 622 O O . CYS A 1 79 ? -7.973 2.592 11.32 1 95.62 79 CYS A O 1
ATOM 624 N N . ARG A 1 80 ? -8.867 4.414 10.484 1 92.75 80 ARG A N 1
ATOM 625 C CA . ARG A 1 80 ? -9.898 4.484 11.508 1 92.75 80 ARG A CA 1
ATOM 626 C C . ARG A 1 80 ? -10.688 3.186 11.578 1 92.75 80 ARG A C 1
ATOM 628 O O . ARG A 1 80 ? -11.219 2.828 12.633 1 92.75 80 ARG A O 1
ATOM 635 N N . ARG A 1 81 ? -10.734 2.477 10.539 1 90.88 81 ARG A N 1
ATOM 636 C CA . ARG A 1 81 ? -11.547 1.265 10.508 1 90.88 81 ARG A CA 1
ATOM 637 C C . ARG A 1 81 ? -10.719 0.037 10.859 1 90.88 81 ARG A C 1
ATOM 639 O O . ARG A 1 81 ? -11.258 -1.064 11 1 90.88 81 ARG A O 1
ATOM 646 N N . ASN A 1 82 ? -9.445 0.139 10.922 1 93.06 82 ASN A N 1
ATOM 647 C CA . ASN A 1 82 ? -8.523 -0.917 11.312 1 93.06 82 ASN A CA 1
ATOM 648 C C . ASN A 1 82 ? -7.762 -0.554 12.586 1 93.06 82 ASN A C 1
ATOM 650 O O . ASN A 1 82 ? -6.695 0.062 12.523 1 93.06 82 ASN A O 1
ATOM 654 N N . GLU A 1 83 ? -8.289 -1.067 13.734 1 94.12 83 GLU A N 1
ATOM 655 C CA . GLU A 1 83 ? -7.762 -0.668 15.031 1 94.12 83 GLU A CA 1
ATOM 656 C C . GLU A 1 83 ? -6.309 -1.098 15.195 1 94.12 83 GLU A C 1
ATOM 658 O O . GLU A 1 83 ? -5.504 -0.374 15.789 1 94.12 83 GLU A O 1
ATOM 663 N N . ASN A 1 84 ? -5.996 -2.262 14.727 1 95.06 84 ASN A N 1
ATOM 664 C CA . ASN A 1 84 ? -4.625 -2.742 14.82 1 95.06 84 ASN A CA 1
ATOM 665 C C . ASN A 1 84 ? -3.664 -1.853 14.039 1 95.06 84 ASN A C 1
ATOM 667 O O . ASN A 1 84 ? -2.588 -1.508 14.531 1 95.06 84 ASN A O 1
ATOM 671 N N . LEU A 1 85 ? -4.012 -1.479 12.883 1 95.31 85 LEU A N 1
ATOM 672 C CA . LEU A 1 85 ? -3.191 -0.597 12.062 1 95.31 85 LEU A CA 1
ATOM 673 C C . LEU A 1 85 ? -3.088 0.79 12.688 1 95.31 85 LEU A C 1
ATOM 675 O O . LEU A 1 85 ? -2.008 1.387 12.703 1 95.31 85 LEU A O 1
ATOM 679 N N . LYS A 1 86 ? -4.203 1.264 13.172 1 97.06 86 LYS A N 1
ATOM 680 C CA . LYS A 1 86 ? -4.199 2.578 13.805 1 97.06 86 LYS A CA 1
ATOM 681 C C . LYS A 1 86 ? -3.227 2.615 14.984 1 97.06 86 LYS A C 1
ATOM 683 O O . LYS A 1 86 ? -2.424 3.543 15.102 1 97.06 86 LYS A O 1
ATOM 688 N N . GLU A 1 87 ? -3.301 1.625 15.797 1 97.19 87 GLU A N 1
ATOM 689 C CA . GLU A 1 87 ? -2.404 1.548 16.953 1 97.19 87 GLU A CA 1
ATOM 690 C C . GLU A 1 87 ? -0.944 1.479 16.5 1 97.19 87 GLU A C 1
ATOM 692 O O . GLU A 1 87 ? -0.076 2.109 17.109 1 97.19 87 GLU A O 1
ATOM 697 N N . LYS A 1 88 ? -0.704 0.717 15.555 1 97.12 88 LYS A N 1
ATOM 698 C CA . LYS A 1 88 ? 0.649 0.595 15.023 1 97.12 88 LYS A CA 1
ATOM 699 C C . LYS A 1 88 ? 1.168 1.941 14.523 1 97.12 88 LYS A C 1
ATOM 701 O O . LYS A 1 88 ? 2.326 2.293 14.766 1 97.12 88 LYS A O 1
ATOM 706 N N . MET A 1 89 ? 0.335 2.682 13.852 1 97.69 89 MET A N 1
ATOM 707 C CA . MET A 1 89 ? 0.745 3.988 13.344 1 97.69 89 MET A CA 1
ATOM 708 C C . MET A 1 89 ? 0.979 4.965 14.492 1 97.69 89 MET A C 1
ATOM 710 O O . MET A 1 89 ? 1.925 5.754 14.453 1 97.69 89 MET A O 1
ATOM 714 N N . GLU A 1 90 ? 0.158 4.906 15.477 1 96.81 90 GLU A N 1
ATOM 715 C CA . GLU A 1 90 ? 0.335 5.766 16.641 1 96.81 90 GLU A CA 1
ATOM 716 C C . GLU A 1 90 ? 1.646 5.461 17.359 1 96.81 90 GLU A C 1
ATOM 718 O O . GLU A 1 90 ? 2.357 6.375 17.781 1 96.81 90 GLU A O 1
ATOM 723 N N . ARG A 1 91 ? 1.885 4.215 17.484 1 96.44 91 ARG A N 1
ATOM 724 C CA . ARG A 1 91 ? 3.146 3.811 18.094 1 96.44 91 ARG A CA 1
ATOM 725 C C . ARG A 1 91 ? 4.336 4.305 17.281 1 96.44 91 ARG A C 1
ATOM 727 O O . ARG A 1 91 ? 5.324 4.785 17.828 1 96.44 91 ARG A O 1
ATOM 734 N N . PHE A 1 92 ? 4.223 4.188 16.062 1 96.12 92 PHE A N 1
ATOM 735 C CA . PHE A 1 92 ? 5.281 4.652 15.172 1 96.12 92 PHE A CA 1
ATOM 736 C C . PHE A 1 92 ? 5.508 6.148 15.336 1 96.12 92 PHE A C 1
ATOM 738 O O . PHE A 1 92 ? 6.648 6.605 15.422 1 96.12 92 PHE A O 1
ATOM 745 N N . LEU A 1 93 ? 4.484 6.906 15.375 1 95.62 93 LEU A N 1
ATOM 746 C CA . LEU A 1 93 ? 4.574 8.359 15.5 1 95.62 93 LEU A CA 1
ATOM 747 C C . LEU A 1 93 ? 5.207 8.758 16.828 1 95.62 93 LEU A C 1
ATOM 749 O O . LEU A 1 93 ? 5.93 9.75 16.906 1 95.62 93 LEU A O 1
ATOM 753 N N . ARG A 1 94 ? 4.941 7.961 17.859 1 94.81 94 ARG A N 1
ATOM 754 C CA . ARG A 1 94 ? 5.543 8.227 19.172 1 94.81 94 ARG A CA 1
ATOM 755 C C . ARG A 1 94 ? 7.055 8.016 19.125 1 94.81 94 ARG A C 1
ATOM 757 O O . ARG A 1 94 ? 7.797 8.68 19.844 1 94.81 94 ARG A O 1
ATOM 764 N N . THR A 1 95 ? 7.461 7.113 18.297 1 92.81 95 THR A N 1
ATOM 765 C CA . THR A 1 95 ? 8.891 6.82 18.188 1 92.81 95 THR A CA 1
ATOM 766 C C . THR A 1 95 ? 9.625 7.961 17.484 1 92.81 95 THR A C 1
ATOM 768 O O . THR A 1 95 ? 10.766 8.266 17.828 1 92.81 95 THR A O 1
ATOM 771 N N . ILE A 1 96 ? 8.984 8.578 16.609 1 88.88 96 ILE A N 1
ATOM 772 C CA . ILE A 1 96 ? 9.672 9.617 15.852 1 88.88 96 ILE A CA 1
ATOM 773 C C . ILE A 1 96 ? 9.492 10.969 16.531 1 88.88 96 ILE A C 1
ATOM 775 O O . ILE A 1 96 ? 10.234 11.914 16.25 1 88.88 96 ILE A O 1
ATOM 779 N N . ASN A 1 97 ? 8.328 11.062 17.297 1 85.94 97 ASN A N 1
ATOM 780 C CA . ASN A 1 97 ? 8.086 12.25 18.109 1 85.94 97 ASN A CA 1
ATOM 781 C C . ASN A 1 97 ? 7.918 11.898 19.578 1 85.94 97 ASN A C 1
ATOM 783 O O . ASN A 1 97 ? 6.797 11.844 20.094 1 85.94 97 ASN A O 1
ATOM 787 N N . PRO A 1 98 ? 8.984 11.539 20.078 1 77.19 98 PRO A N 1
ATOM 788 C CA . PRO A 1 98 ? 8.836 11.156 21.484 1 77.19 98 PRO A CA 1
ATOM 789 C C . PRO A 1 98 ? 8.242 12.266 22.344 1 77.19 98 PRO A C 1
ATOM 791 O O . PRO A 1 98 ? 8.508 13.445 22.094 1 77.19 98 PRO A O 1
ATOM 794 N N . PRO A 1 99 ? 6.996 11.883 22.875 1 66.06 99 PRO A N 1
ATOM 795 C CA . PRO A 1 99 ? 6.383 12.914 23.719 1 66.06 99 PRO A CA 1
ATOM 796 C C . PRO A 1 99 ? 7.406 13.672 24.547 1 66.06 99 PRO A C 1
ATOM 798 O O . PRO A 1 99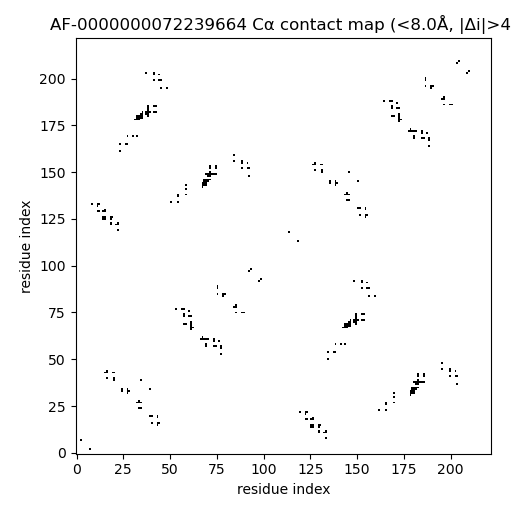 ? 8.406 13.094 24.984 1 66.06 99 PRO A O 1
ATOM 801 N N . LEU A 1 100 ? 7.5 14.75 24.172 1 56.53 100 LEU A N 1
ATOM 802 C CA . LEU A 1 100 ? 8.281 15.508 25.141 1 56.53 100 LEU A CA 1
ATOM 803 C C . LEU A 1 100 ? 7.797 15.227 26.562 1 56.53 100 LEU A C 1
ATOM 805 O O . LEU A 1 100 ? 6.609 14.969 26.781 1 56.53 100 LEU A O 1
ATOM 809 N N . THR A 1 101 ? 8.453 14.531 27.203 1 44.38 101 THR A N 1
ATOM 810 C CA . THR A 1 101 ? 8.148 14.336 28.625 1 44.38 101 THR A CA 1
ATOM 811 C C . THR A 1 101 ? 7.301 15.484 29.156 1 44.38 101 THR A C 1
ATOM 813 O O . THR A 1 101 ? 7.328 15.781 30.359 1 44.38 101 THR A O 1
ATOM 816 N N . HIS A 1 102 ? 6.766 16.422 28.422 1 40.56 102 HIS A N 1
ATOM 817 C CA . HIS A 1 102 ? 6.102 17.406 29.266 1 40.56 102 HIS A CA 1
ATOM 818 C C . HIS A 1 102 ? 4.945 16.766 30.031 1 40.56 102 HIS A C 1
ATOM 820 O O . HIS A 1 102 ? 4.398 15.75 29.625 1 40.56 102 HIS A O 1
ATOM 826 N N . SER A 1 103 ? 4.641 17.266 31.344 1 38.44 103 SER A N 1
ATOM 827 C CA . SER A 1 103 ? 3.791 17.172 32.531 1 38.44 103 SER A CA 1
ATOM 828 C C . SER A 1 103 ? 2.314 17.25 32.156 1 38.44 103 SER A C 1
ATOM 830 O O . SER A 1 103 ? 1.847 18.266 31.656 1 38.44 103 SER A O 1
ATOM 832 N N . PHE A 1 104 ? 1.755 16.375 31.5 1 37.97 104 PHE A N 1
ATOM 833 C CA . PHE A 1 104 ? 0.298 16.328 31.438 1 37.97 104 PHE A CA 1
ATOM 834 C C . PHE A 1 104 ? -0.312 16.75 32.781 1 37.97 104 PHE A C 1
ATOM 836 O O . PHE A 1 104 ? -0.205 16.016 33.75 1 37.97 104 PHE A O 1
ATOM 843 N N . SER A 1 105 ? -0.208 18.016 33.062 1 34.44 105 SER A N 1
ATOM 844 C CA . SER A 1 105 ? -0.958 18.594 34.188 1 34.44 105 SER A CA 1
ATOM 845 C C . SER A 1 105 ? -2.453 18.328 34.031 1 34.44 105 SER A C 1
ATOM 847 O O . SER A 1 105 ? -3.061 18.688 33.031 1 34.44 105 SER A O 1
ATOM 849 N N . SER A 1 106 ? -2.879 17.172 34.438 1 37.56 106 SER A N 1
ATOM 850 C CA . SER A 1 106 ? -4.27 16.875 34.75 1 37.56 106 SER A CA 1
ATOM 851 C C . SER A 1 106 ? -4.961 18.062 35.406 1 37.56 106 SER A C 1
ATOM 853 O O . SER A 1 106 ? -4.633 18.422 36.562 1 37.56 106 SER A O 1
ATOM 855 N N . LYS A 1 107 ? -5.227 19.141 34.781 1 30.09 107 LYS A N 1
ATOM 856 C CA . LYS A 1 107 ? -6.062 20.141 35.438 1 30.09 107 LYS A CA 1
ATOM 857 C C . LYS A 1 107 ? -7.375 19.531 35.906 1 30.09 107 LYS A C 1
ATOM 859 O O . LYS A 1 107 ? -8.18 19.062 35.094 1 30.09 107 LYS A O 1
ATOM 864 N N . LYS A 1 108 ? -7.438 18.906 37.094 1 36.5 108 LYS A N 1
ATOM 865 C CA . LYS A 1 108 ? -8.594 18.641 37.969 1 36.5 108 LYS A CA 1
ATOM 866 C C . LYS A 1 108 ? -9.547 19.828 37.969 1 36.5 108 LYS A C 1
ATOM 868 O O . LYS A 1 108 ? -9.172 20.922 38.406 1 36.5 108 LYS A O 1
ATOM 873 N N . ARG A 1 109 ? -10.406 19.922 36.906 1 30.52 109 ARG A N 1
ATOM 874 C CA . ARG A 1 109 ? -11.461 20.938 37 1 30.52 109 ARG A CA 1
ATOM 875 C C . ARG A 1 109 ? -12.117 20.922 38.375 1 30.52 109 ARG A C 1
ATOM 877 O O . ARG A 1 109 ? -12.469 19.844 38.875 1 30.52 109 ARG A O 1
ATOM 884 N N . LYS A 1 110 ? -11.672 21.766 39.219 1 37.31 110 LYS A N 1
ATOM 885 C CA . LYS A 1 110 ? -12.297 22.141 40.5 1 37.31 110 LYS A CA 1
ATOM 886 C C . LYS A 1 110 ? -13.812 22.25 40.344 1 37.31 110 LYS A C 1
ATOM 888 O O . LYS A 1 110 ? -14.32 23.047 39.562 1 37.31 110 LYS A O 1
ATOM 893 N N . GLU A 1 111 ? -14.609 21.125 40.406 1 30.81 111 GLU A N 1
ATOM 894 C CA . GLU A 1 111 ? -15.875 21.406 41.062 1 30.81 111 GLU A CA 1
ATOM 895 C C . GLU A 1 111 ? -15.656 21.875 42.5 1 30.81 111 GLU A C 1
ATOM 897 O O . GLU A 1 111 ? -14.773 21.359 43.188 1 30.81 111 GLU A O 1
ATOM 902 N N . MET B 1 1 ? 30.125 -6.887 -3.184 1 40.5 1 MET B N 1
ATOM 903 C CA . MET B 1 1 ? 29.844 -7.605 -1.946 1 40.5 1 MET B CA 1
ATOM 904 C C . MET B 1 1 ? 28.359 -7.488 -1.578 1 40.5 1 MET B C 1
ATOM 906 O O . MET B 1 1 ? 27.828 -6.379 -1.503 1 40.5 1 MET B O 1
ATOM 910 N N . ALA B 1 2 ? 27.734 -8.609 -1.708 1 52.97 2 ALA B N 1
ATOM 911 C CA . ALA B 1 2 ? 26.297 -8.602 -1.464 1 52.97 2 ALA B CA 1
ATOM 912 C C . ALA B 1 2 ? 25.984 -8.094 -0.061 1 52.97 2 ALA B C 1
ATOM 914 O O . ALA B 1 2 ? 26.641 -8.469 0.909 1 52.97 2 ALA B O 1
ATOM 915 N N . ASN B 1 3 ? 25.516 -6.953 0.143 1 60.81 3 ASN B N 1
ATOM 916 C CA . ASN B 1 3 ? 25.141 -6.484 1.475 1 60.81 3 ASN B CA 1
ATOM 917 C C . ASN B 1 3 ? 24.422 -7.566 2.273 1 60.81 3 ASN B C 1
ATOM 919 O O . ASN B 1 3 ? 23.656 -8.352 1.715 1 60.81 3 ASN B O 1
ATOM 923 N N . PRO B 1 4 ? 24.891 -7.762 3.475 1 65.56 4 PRO B N 1
ATOM 924 C CA . PRO B 1 4 ? 24.156 -8.719 4.301 1 65.56 4 PRO B CA 1
ATOM 925 C C . PRO B 1 4 ? 22.641 -8.562 4.176 1 65.56 4 PRO B C 1
ATOM 927 O O . PRO B 1 4 ? 22.141 -7.465 3.904 1 65.56 4 PRO B O 1
ATOM 930 N N . PRO B 1 5 ? 21.969 -9.672 4.105 1 64.94 5 PRO B N 1
ATOM 931 C CA . PRO B 1 5 ? 20.516 -9.68 3.906 1 64.94 5 PRO B CA 1
ATOM 932 C C . PRO B 1 5 ? 19.797 -8.602 4.719 1 64.94 5 PRO B C 1
ATOM 934 O O . PRO B 1 5 ? 18.859 -7.977 4.23 1 64.94 5 PRO B O 1
ATOM 937 N N . SER B 1 6 ? 20.25 -8.414 5.934 1 71.69 6 SER B N 1
ATOM 938 C CA . SER B 1 6 ? 19.641 -7.391 6.777 1 71.69 6 SER B CA 1
ATOM 939 C C . SER B 1 6 ? 19.844 -5.996 6.191 1 71.69 6 SER B C 1
ATOM 941 O O . SER B 1 6 ? 18.922 -5.176 6.188 1 71.69 6 SER B O 1
ATOM 943 N N . GLN B 1 7 ? 20.953 -5.832 5.688 1 77.06 7 GLN B N 1
ATOM 944 C CA . GLN B 1 7 ? 21.266 -4.527 5.105 1 77.06 7 GLN B CA 1
ATOM 945 C C . GLN B 1 7 ? 20.484 -4.297 3.818 1 77.06 7 GLN B C 1
ATOM 947 O O . GLN B 1 7 ? 20 -3.189 3.568 1 77.06 7 GLN B O 1
ATOM 952 N N 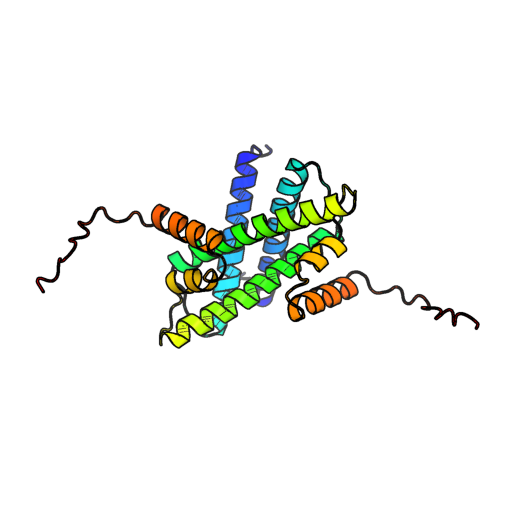. GLU B 1 8 ? 20.312 -5.355 3.152 1 79.88 8 GLU B N 1
ATOM 953 C CA . GLU B 1 8 ? 19.547 -5.254 1.911 1 79.88 8 GLU B CA 1
ATOM 954 C C . GLU B 1 8 ? 18.094 -4.93 2.186 1 79.88 8 GLU B C 1
ATOM 956 O O . GLU B 1 8 ? 17.5 -4.09 1.504 1 79.88 8 GLU B O 1
ATOM 961 N N . ALA B 1 9 ? 17.641 -5.598 3.203 1 82.69 9 ALA B N 1
ATOM 962 C CA . ALA B 1 9 ? 16.25 -5.348 3.568 1 82.69 9 ALA B CA 1
ATOM 963 C C . ALA B 1 9 ? 16.047 -3.9 4.012 1 82.69 9 ALA B C 1
ATOM 965 O O . ALA B 1 9 ? 15.047 -3.271 3.672 1 82.69 9 ALA B O 1
ATOM 966 N N . ASP B 1 10 ? 17 -3.438 4.676 1 88.38 10 ASP B N 1
ATOM 967 C CA . ASP B 1 10 ? 16.938 -2.051 5.121 1 88.38 10 ASP B CA 1
ATOM 968 C C . ASP B 1 10 ? 16.969 -1.088 3.938 1 88.38 10 ASP B C 1
ATOM 970 O O . ASP B 1 10 ? 16.25 -0.089 3.918 1 88.38 10 ASP B O 1
ATOM 974 N N . HIS B 1 11 ? 17.766 -1.491 3.039 1 92.19 11 HIS B N 1
ATOM 975 C CA . HIS B 1 11 ? 17.875 -0.652 1.851 1 92.19 11 HIS B CA 1
ATOM 976 C C . HIS B 1 11 ? 16.578 -0.688 1.041 1 92.19 11 HIS B C 1
ATOM 978 O O . HIS B 1 11 ? 16.172 0.328 0.478 1 92.19 11 HIS B O 1
ATOM 984 N N . LEU B 1 12 ? 16 -1.793 1.042 1 93.75 12 LEU B N 1
ATOM 985 C CA . LEU B 1 12 ? 14.758 -1.948 0.3 1 93.75 12 LEU B CA 1
ATOM 986 C C . LEU B 1 12 ? 13.641 -1.138 0.942 1 93.75 12 LEU B C 1
ATOM 988 O O . LEU B 1 12 ? 12.859 -0.489 0.243 1 93.75 12 LEU B O 1
ATOM 992 N N . VAL B 1 13 ? 13.602 -1.166 2.188 1 94.56 13 VAL B N 1
ATOM 993 C CA . VAL B 1 13 ? 12.57 -0.426 2.912 1 94.56 13 VAL B CA 1
ATOM 994 C C . VAL B 1 13 ? 12.773 1.073 2.707 1 94.56 13 VAL B C 1
ATOM 996 O O . VAL B 1 13 ? 11.805 1.812 2.492 1 94.56 13 VAL B O 1
ATOM 999 N N . GLU B 1 14 ? 13.992 1.476 2.744 1 96 14 GLU B N 1
ATOM 1000 C CA . GLU B 1 14 ? 14.289 2.885 2.51 1 96 14 GLU B CA 1
ATOM 1001 C C . GLU B 1 14 ? 13.891 3.307 1.1 1 96 14 GLU B C 1
ATOM 1003 O O . GLU B 1 14 ? 13.312 4.383 0.909 1 96 14 GLU B O 1
ATOM 1008 N N . ALA B 1 15 ? 14.203 2.477 0.166 1 96.06 15 ALA B N 1
ATOM 1009 C CA . ALA B 1 15 ? 13.828 2.75 -1.218 1 96.06 15 ALA B CA 1
ATOM 1010 C C . ALA B 1 15 ? 12.305 2.787 -1.373 1 96.06 15 ALA B C 1
ATOM 1012 O O . ALA B 1 15 ? 11.773 3.627 -2.102 1 96.06 15 ALA B O 1
ATOM 1013 N N . PHE B 1 16 ? 11.688 1.916 -0.713 1 97.06 16 PHE B N 1
ATOM 1014 C CA . PHE B 1 16 ? 10.227 1.891 -0.717 1 97.06 16 PHE B CA 1
ATOM 1015 C C . PHE B 1 16 ? 9.664 3.188 -0.152 1 97.06 16 PHE B C 1
ATOM 1017 O O . PHE B 1 16 ? 8.82 3.832 -0.783 1 97.06 16 PHE B O 1
ATOM 1024 N N . ARG B 1 17 ? 10.18 3.596 0.952 1 96.81 17 ARG B N 1
ATOM 1025 C CA . ARG B 1 17 ? 9.719 4.82 1.597 1 96.81 17 ARG B CA 1
ATOM 1026 C C . ARG B 1 17 ? 9.938 6.031 0.69 1 96.81 17 ARG B C 1
ATOM 1028 O O . ARG B 1 17 ? 9.078 6.91 0.606 1 96.81 17 ARG B O 1
ATOM 1035 N N . TYR B 1 18 ? 11.008 6 0.091 1 96.56 18 TYR B N 1
ATOM 1036 C CA . TYR B 1 18 ? 11.336 7.086 -0.824 1 96.56 18 TYR B CA 1
ATOM 1037 C C . TYR B 1 18 ? 10.328 7.156 -1.968 1 96.56 18 TYR B C 1
ATOM 1039 O O . TYR B 1 18 ? 9.812 8.234 -2.281 1 96.56 18 TYR B O 1
ATOM 1047 N N . THR B 1 19 ? 10.039 6.059 -2.564 1 96.5 19 THR B N 1
ATOM 1048 C CA . THR B 1 19 ? 9.141 6.035 -3.709 1 96.5 19 THR B CA 1
ATOM 1049 C C . THR B 1 19 ? 7.723 6.426 -3.293 1 96.5 19 THR B C 1
ATOM 1051 O O . THR B 1 19 ? 7.055 7.199 -3.982 1 96.5 19 THR B O 1
ATOM 1054 N N . VAL B 1 20 ? 7.305 5.969 -2.162 1 96.94 20 VAL B N 1
ATOM 1055 C CA . VAL B 1 20 ? 5.98 6.305 -1.646 1 96.94 20 VAL B CA 1
ATOM 1056 C C . VAL B 1 20 ? 5.883 7.809 -1.407 1 96.94 20 VAL B C 1
ATOM 1058 O O . VAL B 1 20 ? 4.922 8.453 -1.835 1 96.94 20 VAL B O 1
ATOM 1061 N N . ALA B 1 21 ? 6.883 8.328 -0.799 1 96.62 21 ALA B N 1
ATOM 1062 C CA . ALA B 1 21 ? 6.902 9.758 -0.507 1 96.62 21 ALA B CA 1
ATOM 1063 C C . ALA B 1 21 ? 6.805 10.578 -1.789 1 96.62 21 ALA B C 1
ATOM 1065 O O . ALA B 1 21 ? 5.996 11.508 -1.878 1 96.62 21 ALA B O 1
ATOM 1066 N N . LYS B 1 22 ? 7.574 10.18 -2.732 1 95.81 22 LYS B N 1
ATOM 1067 C CA . LYS B 1 22 ? 7.617 10.938 -3.977 1 95.81 22 LYS B CA 1
ATOM 1068 C C . LYS B 1 22 ? 6.309 10.812 -4.746 1 95.81 22 LYS B C 1
ATOM 1070 O O . LYS B 1 22 ? 5.797 11.797 -5.281 1 95.81 22 LYS B O 1
ATOM 1075 N N . LEU B 1 23 ? 5.777 9.648 -4.812 1 95 23 LEU B N 1
ATOM 1076 C CA . LEU B 1 23 ? 4.512 9.414 -5.496 1 95 23 LEU B CA 1
ATOM 1077 C C . LEU B 1 23 ? 3.383 10.203 -4.828 1 95 23 LEU B C 1
ATOM 1079 O O . LEU B 1 23 ? 2.59 10.852 -5.508 1 95 23 LEU B O 1
ATOM 1083 N N . PHE B 1 24 ? 3.4 10.18 -3.59 1 95.25 24 PHE B N 1
ATOM 1084 C CA . PHE B 1 24 ? 2.367 10.875 -2.828 1 95.25 24 PHE B CA 1
ATOM 1085 C C . PHE B 1 24 ? 2.498 12.383 -2.986 1 95.25 24 PHE B C 1
ATOM 1087 O O . PHE B 1 24 ? 1.507 13.078 -3.223 1 95.25 24 PHE B O 1
ATOM 1094 N N . LEU B 1 25 ? 3.723 12.867 -2.812 1 94.75 25 LEU B N 1
ATOM 1095 C CA . LEU B 1 25 ? 3.955 14.305 -2.895 1 94.75 25 LEU B CA 1
ATOM 1096 C C . LEU B 1 25 ? 3.621 14.828 -4.285 1 94.75 25 LEU B C 1
ATOM 1098 O O . LEU B 1 25 ? 3.102 15.938 -4.426 1 94.75 25 LEU B O 1
ATOM 1102 N N . GLN B 1 26 ? 3.922 14.055 -5.254 1 93.81 26 GLN B N 1
ATOM 1103 C CA . GLN B 1 26 ? 3.555 14.438 -6.617 1 93.81 26 GLN B CA 1
ATOM 1104 C C . GLN B 1 26 ? 2.043 14.57 -6.762 1 93.81 26 GLN B C 1
ATOM 1106 O O . GLN B 1 26 ? 1.557 15.523 -7.375 1 93.81 26 GLN B O 1
ATOM 1111 N N . GLN B 1 27 ? 1.322 13.672 -6.227 1 93.25 27 GLN B N 1
ATOM 1112 C CA . GLN B 1 27 ? -0.134 13.719 -6.301 1 93.25 27 GLN B CA 1
ATOM 1113 C C . GLN B 1 27 ? -0.692 14.875 -5.477 1 93.25 27 GLN B C 1
ATOM 1115 O O . GLN B 1 27 ? -1.597 15.586 -5.922 1 93.25 27 GLN B O 1
ATOM 1120 N N . ALA B 1 28 ? -0.147 15.047 -4.285 1 93.56 28 ALA B N 1
ATOM 1121 C CA . ALA B 1 28 ? -0.583 16.141 -3.43 1 93.56 28 ALA B CA 1
ATOM 1122 C C . ALA B 1 28 ? -0.382 17.484 -4.121 1 93.56 28 ALA B C 1
ATOM 1124 O O . ALA B 1 28 ? -1.243 18.375 -4.043 1 93.56 28 ALA B O 1
ATOM 1125 N N . GLN B 1 29 ? 0.711 17.594 -4.762 1 93.75 29 GLN B N 1
ATOM 1126 C CA . GLN B 1 29 ? 1.026 18.828 -5.465 1 93.75 29 GLN B CA 1
ATOM 1127 C C . GLN B 1 29 ? 0.023 19.094 -6.586 1 93.75 29 GLN B C 1
ATOM 1129 O O . GLN B 1 29 ? -0.398 20.234 -6.789 1 93.75 29 GLN B O 1
ATOM 1134 N N . LYS B 1 30 ? -0.362 18.125 -7.301 1 93.75 30 LYS B N 1
ATOM 1135 C CA . LYS B 1 30 ? -1.37 18.25 -8.352 1 93.75 30 LYS B CA 1
ATOM 1136 C C . LYS B 1 30 ? -2.691 18.766 -7.785 1 93.75 30 LYS B C 1
ATOM 1138 O O . LYS B 1 30 ? -3.432 19.469 -8.469 1 93.75 30 LYS B O 1
ATOM 1143 N N . ASP B 1 31 ? -2.922 18.406 -6.578 1 94.81 31 ASP B N 1
ATOM 1144 C CA . ASP B 1 31 ? -4.168 18.797 -5.926 1 94.81 31 ASP B CA 1
ATOM 1145 C C . ASP B 1 31 ? -3.998 20.094 -5.129 1 94.81 31 ASP B C 1
ATOM 1147 O O . ASP B 1 31 ? -4.887 20.484 -4.367 1 94.81 31 ASP B O 1
ATOM 1151 N N . HIS B 1 32 ? -2.895 20.688 -5.238 1 96.19 32 HIS B N 1
ATOM 1152 C CA . HIS B 1 32 ? -2.561 21.953 -4.59 1 96.19 32 HIS B CA 1
ATOM 1153 C C . HIS B 1 32 ? -2.582 21.812 -3.072 1 96.19 32 HIS B C 1
ATOM 1155 O O . HIS B 1 32 ? -3.09 22.703 -2.371 1 96.19 32 HIS B O 1
ATOM 1161 N N . LEU B 1 33 ? -2.135 20.703 -2.602 1 97.56 33 LEU B N 1
ATOM 1162 C CA . LEU B 1 33 ? -1.981 20.438 -1.174 1 97.56 33 LEU B CA 1
ATOM 1163 C C . LEU B 1 33 ? -0.519 20.188 -0.82 1 97.56 33 LEU B C 1
ATOM 1165 O O . LEU B 1 33 ? 0.278 19.812 -1.683 1 97.56 33 LEU B O 1
ATOM 1169 N N . LYS B 1 34 ? -0.201 20.422 0.41 1 97.44 34 LYS B N 1
ATOM 1170 C CA . LYS B 1 34 ? 1.089 20.078 1 1 97.44 34 LYS B CA 1
ATOM 1171 C C . LYS B 1 34 ? 0.948 18.922 1.993 1 97.44 34 LYS B C 1
ATOM 1173 O O . LYS B 1 34 ? -0.166 18.484 2.295 1 97.44 34 LYS B O 1
ATOM 1178 N N . ALA B 1 35 ? 2.045 18.406 2.354 1 97.75 35 ALA B N 1
ATOM 1179 C CA . ALA B 1 35 ? 2.074 17.375 3.396 1 97.75 35 ALA B CA 1
ATOM 1180 C C . ALA B 1 35 ? 3.24 17.609 4.355 1 97.75 35 ALA B C 1
ATOM 1182 O O . ALA B 1 35 ? 4.348 17.938 3.926 1 97.75 35 ALA B O 1
ATOM 1183 N N . ASP B 1 36 ? 2.902 17.547 5.566 1 96.5 36 ASP B N 1
ATOM 1184 C CA . ASP B 1 36 ? 4.012 17.719 6.5 1 96.5 36 ASP B CA 1
ATOM 1185 C C . ASP B 1 36 ? 4.852 16.438 6.586 1 96.5 36 ASP B C 1
ATOM 1187 O O . ASP B 1 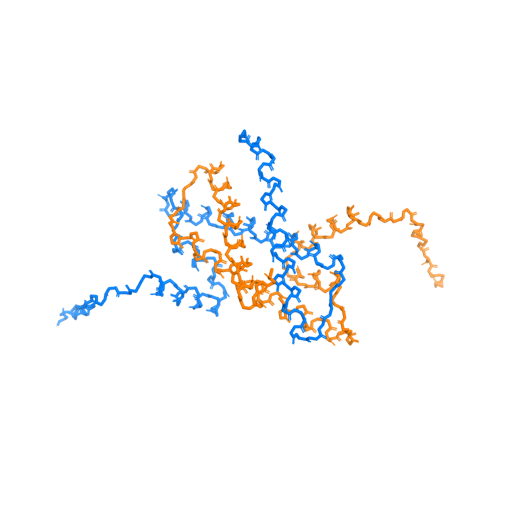36 ? 4.461 15.398 6.059 1 96.5 36 ASP B O 1
ATOM 1191 N N . LYS B 1 37 ? 6.023 16.547 7.176 1 95.44 37 LYS B N 1
ATOM 1192 C CA . LYS B 1 37 ? 6.996 15.453 7.203 1 95.44 37 LYS B CA 1
ATOM 1193 C C . LYS B 1 37 ? 6.438 14.234 7.938 1 95.44 37 LYS B C 1
ATOM 1195 O O . LYS B 1 37 ? 6.648 13.102 7.512 1 95.44 37 LYS B O 1
ATOM 1200 N N . GLU B 1 38 ? 5.754 14.422 8.992 1 97.06 38 GLU B N 1
ATOM 1201 C CA . GLU B 1 38 ? 5.203 13.32 9.773 1 97.06 38 GLU B CA 1
ATOM 1202 C C . GLU B 1 38 ? 4.145 12.555 8.984 1 97.06 38 GLU B C 1
ATOM 1204 O O . GLU B 1 38 ? 4.066 11.328 9.062 1 97.06 38 GLU B O 1
ATOM 1209 N N . ALA B 1 39 ? 3.342 13.281 8.289 1 97.75 39 ALA B N 1
ATOM 1210 C CA . ALA B 1 39 ? 2.326 12.648 7.453 1 97.75 39 ALA B CA 1
ATOM 1211 C C . ALA B 1 39 ? 2.965 11.719 6.43 1 97.75 39 ALA B C 1
ATOM 1213 O O . ALA B 1 39 ? 2.51 10.586 6.246 1 97.75 39 ALA B O 1
ATOM 1214 N N . ILE B 1 40 ? 4.023 12.172 5.844 1 97 40 ILE B N 1
ATOM 1215 C CA . ILE B 1 40 ? 4.707 11.406 4.809 1 97 40 ILE B CA 1
ATOM 1216 C C . ILE B 1 40 ? 5.32 10.148 5.422 1 97 40 ILE B C 1
ATOM 1218 O O . ILE B 1 40 ? 5.227 9.062 4.844 1 97 40 ILE B O 1
ATOM 1222 N N . PHE B 1 41 ? 5.91 10.273 6.566 1 96.25 41 PHE B N 1
ATOM 1223 C CA . PHE B 1 41 ? 6.547 9.141 7.238 1 96.25 41 PHE B CA 1
ATOM 1224 C C . PHE B 1 41 ? 5.516 8.094 7.629 1 96.25 41 PHE B C 1
ATOM 1226 O O . PHE B 1 41 ? 5.707 6.902 7.371 1 96.25 41 PHE B O 1
ATOM 1233 N N . VAL B 1 42 ? 4.508 8.602 8.25 1 97.69 42 VAL B N 1
ATOM 1234 C CA . VAL B 1 42 ? 3.529 7.648 8.766 1 97.69 42 VAL B CA 1
ATOM 1235 C C . VAL B 1 42 ? 2.766 7.008 7.605 1 97.69 42 VAL B C 1
ATOM 1237 O O . VAL B 1 42 ? 2.373 5.844 7.68 1 97.69 42 VAL B O 1
ATOM 1240 N N . LEU B 1 43 ? 2.602 7.75 6.555 1 97.5 43 LEU B N 1
ATOM 1241 C CA . LEU B 1 43 ? 1.971 7.184 5.371 1 97.5 43 LEU B CA 1
ATOM 1242 C C . LEU B 1 43 ? 2.773 6.004 4.836 1 97.5 43 LEU B C 1
ATOM 1244 O O . LEU B 1 43 ? 2.203 4.977 4.465 1 97.5 43 LEU B O 1
ATOM 1248 N N . SER B 1 44 ? 4.074 6.18 4.703 1 97.12 44 SER B N 1
ATOM 1249 C CA . SER B 1 44 ? 4.934 5.098 4.23 1 97.12 44 SER B CA 1
ATOM 1250 C C . SER B 1 44 ? 4.859 3.889 5.16 1 97.12 44 SER B C 1
ATOM 1252 O O . SER B 1 44 ? 4.832 2.746 4.695 1 97.12 44 SER B O 1
ATOM 1254 N N . GLU B 1 45 ? 4.789 4.133 6.453 1 97.31 45 GLU B N 1
ATOM 1255 C CA . GLU B 1 45 ? 4.645 3.055 7.426 1 97.31 45 GLU B CA 1
ATOM 1256 C C . GLU B 1 45 ? 3.297 2.352 7.277 1 97.31 45 GLU B C 1
ATOM 1258 O O . GLU B 1 45 ? 3.209 1.129 7.41 1 97.31 45 GLU B O 1
ATOM 1263 N N . LEU B 1 46 ? 2.324 3.107 7.055 1 97.62 46 LEU B N 1
ATOM 1264 C CA . LEU B 1 46 ? 0.994 2.551 6.828 1 97.62 46 LEU B CA 1
ATOM 1265 C C . LEU B 1 46 ? 0.997 1.603 5.633 1 97.62 46 LEU B C 1
ATOM 1267 O O . LEU B 1 46 ? 0.431 0.509 5.703 1 97.62 46 LEU B O 1
ATOM 1271 N N . LEU B 1 47 ? 1.659 1.995 4.57 1 96.94 47 LEU B N 1
ATOM 1272 C CA . LEU B 1 47 ? 1.707 1.164 3.373 1 96.94 47 LEU B CA 1
ATOM 1273 C C . LEU B 1 47 ? 2.5 -0.113 3.629 1 96.94 47 LEU B C 1
ATOM 1275 O O . LEU B 1 47 ? 2.174 -1.171 3.086 1 96.94 47 LEU B O 1
ATOM 1279 N N . LEU B 1 48 ? 3.545 -0.012 4.43 1 95.5 48 LEU B N 1
ATOM 1280 C CA . LEU B 1 48 ? 4.254 -1.222 4.836 1 95.5 48 LEU B CA 1
ATOM 1281 C C . LEU B 1 48 ? 3.33 -2.156 5.609 1 95.5 48 LEU B C 1
ATOM 1283 O O . LEU B 1 48 ? 3.395 -3.377 5.445 1 95.5 48 LEU B O 1
ATOM 1287 N N . GLY B 1 49 ? 2.52 -1.566 6.445 1 94.94 49 GLY B N 1
ATOM 1288 C CA . GLY B 1 49 ? 1.525 -2.359 7.152 1 94.94 49 GLY B CA 1
ATOM 1289 C C . GLY B 1 49 ? 0.55 -3.059 6.223 1 94.94 49 GLY B C 1
ATOM 1290 O O . GLY B 1 49 ? 0.199 -4.219 6.445 1 94.94 49 GLY B O 1
ATOM 1291 N N . TYR B 1 50 ? 0.159 -2.377 5.215 1 93.88 50 TYR B N 1
ATOM 1292 C CA . TYR B 1 50 ? -0.738 -2.973 4.234 1 93.88 50 TYR B CA 1
ATOM 1293 C C . TYR B 1 50 ? -0.066 -4.137 3.516 1 93.88 50 TYR B C 1
ATOM 1295 O O . TYR B 1 50 ? -0.7 -5.16 3.252 1 93.88 50 TYR B O 1
ATOM 1303 N N . ILE B 1 51 ? 1.201 -4.008 3.152 1 94.69 51 ILE B N 1
ATOM 1304 C CA . ILE B 1 51 ? 1.938 -5.09 2.506 1 94.69 51 ILE B CA 1
ATOM 1305 C C . ILE B 1 51 ? 1.974 -6.312 3.422 1 94.69 51 ILE B C 1
ATOM 1307 O O . ILE B 1 51 ? 1.809 -7.445 2.963 1 94.69 51 ILE B O 1
ATOM 1311 N N . GLU B 1 52 ? 2.186 -6.07 4.691 1 93.62 52 GLU B N 1
ATOM 1312 C CA . GLU B 1 52 ? 2.201 -7.164 5.66 1 93.62 52 GLU B CA 1
ATOM 1313 C C . GLU B 1 52 ? 0.86 -7.891 5.691 1 93.62 52 GLU B C 1
ATOM 1315 O O . GLU B 1 52 ? 0.816 -9.125 5.691 1 93.62 52 GLU B O 1
ATOM 1320 N N . ILE B 1 53 ? -0.202 -7.16 5.719 1 94.56 53 ILE B N 1
ATOM 1321 C CA . ILE B 1 53 ? -1.543 -7.73 5.773 1 94.56 53 ILE B CA 1
ATOM 1322 C C . ILE B 1 53 ? -1.832 -8.5 4.484 1 94.56 53 ILE B C 1
ATOM 1324 O O . ILE B 1 53 ? -2.314 -9.633 4.523 1 94.56 53 ILE B O 1
ATOM 1328 N N . LEU B 1 54 ? -1.513 -7.863 3.346 1 95.44 54 LEU B N 1
ATOM 1329 C CA . LEU B 1 54 ? -1.727 -8.508 2.055 1 95.44 54 LEU B CA 1
ATOM 1330 C C . LEU B 1 54 ? -0.927 -9.805 1.955 1 95.44 54 LEU B C 1
ATOM 1332 O O . LEU B 1 54 ? -1.431 -10.812 1.452 1 95.44 54 LEU B O 1
ATOM 1336 N N . THR B 1 55 ? 0.296 -9.773 2.406 1 95.62 55 THR B N 1
ATOM 1337 C CA . THR B 1 55 ? 1.149 -10.953 2.359 1 95.62 55 THR B CA 1
ATOM 1338 C C . THR B 1 55 ? 0.539 -12.094 3.17 1 95.62 55 THR B C 1
ATOM 1340 O O . THR B 1 55 ? 0.497 -13.234 2.711 1 95.62 55 THR B O 1
ATOM 1343 N N . ALA B 1 56 ? 0.04 -11.766 4.32 1 95.75 56 ALA B N 1
ATOM 1344 C CA . ALA B 1 56 ? -0.596 -12.773 5.16 1 95.75 56 ALA B CA 1
ATOM 1345 C C . ALA B 1 56 ? -1.835 -13.352 4.484 1 95.75 56 ALA B C 1
ATOM 1347 O O . ALA B 1 56 ? -2.066 -14.562 4.527 1 95.75 56 ALA B O 1
ATOM 1348 N N . ASP B 1 57 ? -2.656 -12.492 3.889 1 97.12 57 ASP B N 1
ATOM 1349 C CA . ASP B 1 57 ? -3.834 -12.953 3.158 1 97.12 57 ASP B CA 1
ATOM 1350 C C . ASP B 1 57 ? -3.438 -13.859 1.995 1 97.12 57 ASP B C 1
ATOM 1352 O O . ASP B 1 57 ? -4.035 -14.922 1.801 1 97.12 57 ASP B O 1
ATOM 1356 N N . LEU B 1 58 ? -2.441 -13.492 1.293 1 98 58 LEU B N 1
ATOM 1357 C CA . LEU B 1 58 ? -1.984 -14.242 0.128 1 98 58 LEU B CA 1
ATOM 1358 C C . LEU B 1 58 ? -1.459 -15.617 0.535 1 98 58 LEU B C 1
ATOM 1360 O O . LEU B 1 58 ? -1.736 -16.609 -0.133 1 98 58 LEU B O 1
ATOM 1364 N N . GLU B 1 59 ? -0.726 -15.609 1.582 1 97.44 59 GLU B N 1
ATOM 1365 C CA . GLU B 1 59 ? -0.245 -16.891 2.104 1 97.44 59 GLU B CA 1
ATOM 1366 C C . GLU B 1 59 ? -1.407 -17.797 2.479 1 97.44 59 GLU B C 1
ATOM 1368 O O . GLU B 1 59 ? -1.408 -18.984 2.133 1 97.44 59 GLU B O 1
ATOM 1373 N N . ALA B 1 60 ? -2.367 -17.266 3.164 1 97.81 60 ALA B N 1
ATOM 1374 C CA . ALA B 1 60 ? -3.539 -18.031 3.582 1 97.81 60 ALA B CA 1
ATOM 1375 C C . ALA B 1 60 ? -4.312 -18.547 2.373 1 97.81 60 ALA B C 1
ATOM 1377 O O . ALA B 1 60 ? -4.738 -19.719 2.354 1 97.81 60 ALA B O 1
ATOM 1378 N N . PHE B 1 61 ? -4.492 -17.656 1.4 1 98.12 61 PHE B N 1
ATOM 1379 C CA . PHE B 1 61 ? -5.227 -18.062 0.205 1 98.12 61 PHE B CA 1
ATOM 1380 C C . PHE B 1 61 ? -4.477 -19.141 -0.552 1 98.12 61 PHE B C 1
ATOM 1382 O O . PHE B 1 61 ? -5.086 -20.094 -1.047 1 98.12 61 PHE B O 1
ATOM 1389 N N . CYS B 1 62 ? -3.176 -18.984 -0.668 1 98 62 CYS B N 1
ATOM 1390 C CA . CYS B 1 62 ? -2.357 -19.984 -1.341 1 98 62 CYS B CA 1
ATOM 1391 C C . CYS B 1 62 ? -2.467 -21.344 -0.643 1 98 62 CYS B C 1
ATOM 1393 O O . CYS B 1 62 ? -2.754 -22.359 -1.283 1 98 62 CYS B O 1
ATOM 1395 N N . ARG B 1 63 ? -2.357 -21.375 0.637 1 97.62 63 ARG B N 1
ATOM 1396 C CA . ARG B 1 63 ? -2.416 -22.609 1.414 1 97.62 63 ARG B CA 1
ATOM 1397 C C . ARG B 1 63 ? -3.82 -23.203 1.396 1 97.62 63 ARG B C 1
ATOM 1399 O O . ARG B 1 63 ? -3.984 -24.422 1.364 1 97.62 63 ARG B O 1
ATOM 1406 N N . HIS B 1 64 ? -4.773 -22.375 1.505 1 97.81 64 HIS B N 1
ATOM 1407 C CA . HIS B 1 64 ? -6.16 -22.812 1.425 1 97.81 64 HIS B CA 1
ATOM 1408 C C . HIS B 1 64 ? -6.418 -23.594 0.14 1 97.81 64 HIS B C 1
ATOM 1410 O O . HIS B 1 64 ? -7.219 -24.531 0.127 1 97.81 64 HIS B O 1
ATOM 1416 N N . GLY B 1 65 ? -5.738 -23.234 -0.901 1 97.38 65 GLY B N 1
ATOM 1417 C CA . GLY B 1 65 ? -5.836 -23.938 -2.17 1 97.38 65 GLY B CA 1
ATOM 1418 C C . GLY B 1 65 ? -4.902 -25.125 -2.266 1 97.38 65 GLY B C 1
ATOM 1419 O O . GLY B 1 65 ? -4.789 -25.75 -3.324 1 97.38 65 GLY B O 1
ATOM 1420 N N . LYS B 1 66 ? -4.238 -25.406 -1.223 1 97.56 66 LYS B N 1
ATOM 1421 C CA . LYS B 1 66 ? -3.289 -26.516 -1.147 1 97.56 66 LYS B CA 1
ATOM 1422 C C . LYS B 1 66 ? -2.172 -26.344 -2.176 1 97.56 66 LYS B C 1
ATOM 1424 O O . LYS B 1 66 ? -1.779 -27.312 -2.83 1 97.56 66 LYS B O 1
ATOM 1429 N N . ARG B 1 67 ? -1.774 -25.156 -2.381 1 97.88 67 ARG B N 1
ATOM 1430 C CA . ARG B 1 67 ? -0.697 -24.797 -3.301 1 97.88 67 ARG B CA 1
ATOM 1431 C C . ARG B 1 67 ? 0.492 -24.203 -2.549 1 97.88 67 ARG B C 1
ATOM 1433 O O . ARG B 1 67 ? 0.366 -23.812 -1.388 1 97.88 67 ARG B O 1
ATOM 1440 N N . THR B 1 68 ? 1.582 -24.125 -3.262 1 97.56 68 THR B N 1
ATOM 1441 C CA . THR B 1 68 ? 2.777 -23.516 -2.68 1 97.56 68 THR B CA 1
ATOM 1442 C C . THR B 1 68 ? 3.221 -22.312 -3.494 1 97.56 68 THR B C 1
ATOM 1444 O O . THR B 1 68 ? 4.238 -21.688 -3.186 1 97.56 68 THR B O 1
ATOM 1447 N N . THR B 1 69 ? 2.514 -22.031 -4.539 1 98.44 69 THR B N 1
ATOM 1448 C CA . THR B 1 69 ? 2.799 -20.859 -5.371 1 98.44 69 THR B CA 1
ATOM 1449 C C . THR B 1 69 ? 1.623 -19.891 -5.363 1 98.44 69 THR B C 1
ATOM 1451 O O . THR B 1 69 ? 0.499 -20.266 -5.707 1 98.44 69 THR B O 1
ATOM 1454 N N . ILE B 1 70 ? 1.947 -18.719 -4.961 1 98.44 70 ILE B N 1
ATOM 1455 C CA . ILE B 1 70 ? 0.946 -17.656 -4.98 1 98.44 70 ILE B CA 1
ATOM 1456 C C . ILE B 1 70 ? 0.682 -17.219 -6.422 1 98.44 70 ILE B C 1
ATOM 1458 O O . ILE B 1 70 ? 1.62 -17 -7.191 1 98.44 70 ILE B O 1
ATOM 1462 N N . THR B 1 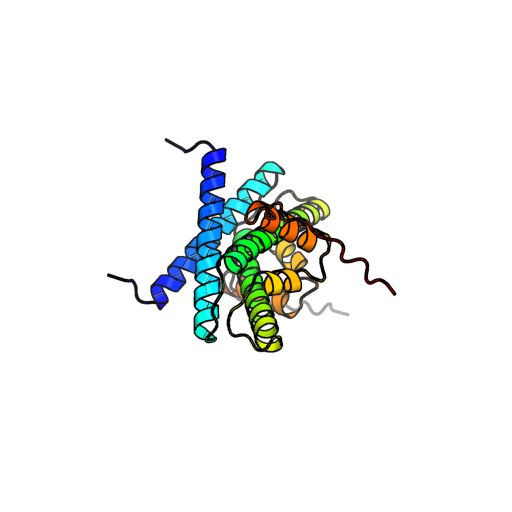71 ? -0.564 -17.141 -6.754 1 98.12 71 THR B N 1
ATOM 1463 C CA . THR B 1 71 ? -0.953 -16.797 -8.117 1 98.12 71 THR B CA 1
ATOM 1464 C C . THR B 1 71 ? -1.728 -15.484 -8.156 1 98.12 71 THR B C 1
ATOM 1466 O O . THR B 1 71 ? -2.072 -14.93 -7.105 1 98.12 71 THR B O 1
ATOM 1469 N N . ALA B 1 72 ? -2.008 -15.016 -9.391 1 97.62 72 ALA B N 1
ATOM 1470 C CA . ALA B 1 72 ? -2.797 -13.805 -9.586 1 97.62 72 ALA B CA 1
ATOM 1471 C C . ALA B 1 72 ? -4.199 -13.961 -9.016 1 97.62 72 ALA B C 1
ATOM 1473 O O . ALA B 1 72 ? -4.785 -12.992 -8.508 1 97.62 72 ALA B O 1
ATOM 1474 N N . ASP B 1 73 ? -4.695 -15.172 -9.039 1 97.56 73 ASP B N 1
ATOM 1475 C CA . ASP B 1 73 ? -6.023 -15.414 -8.484 1 97.56 73 ASP B CA 1
ATOM 1476 C C . ASP B 1 73 ? -6.059 -15.125 -6.988 1 97.56 73 ASP B C 1
ATOM 1478 O O . ASP B 1 73 ? -7.074 -14.664 -6.461 1 97.56 73 ASP B O 1
ATOM 1482 N N . ASP B 1 74 ? -4.988 -15.43 -6.328 1 98.38 74 ASP B N 1
ATOM 1483 C CA . ASP B 1 74 ? -4.898 -15.125 -4.906 1 98.38 74 ASP B CA 1
ATOM 1484 C C . ASP B 1 74 ? -4.934 -13.617 -4.664 1 98.38 74 ASP B C 1
ATOM 1486 O O . ASP B 1 74 ? -5.57 -13.148 -3.719 1 98.38 74 ASP B O 1
ATOM 1490 N N . VAL B 1 75 ? -4.258 -12.867 -5.523 1 98.25 75 VAL B N 1
ATOM 1491 C CA . VAL B 1 75 ? -4.23 -11.414 -5.402 1 98.25 75 VAL B CA 1
ATOM 1492 C C . VAL B 1 75 ? -5.629 -10.844 -5.648 1 98.25 75 VAL B C 1
ATOM 1494 O O . VAL B 1 75 ? -6.09 -9.969 -4.914 1 98.25 75 VAL B O 1
ATOM 1497 N N . LEU B 1 76 ? -6.305 -11.422 -6.617 1 97.88 76 LEU B N 1
ATOM 1498 C CA . LEU B 1 76 ? -7.656 -10.977 -6.922 1 97.88 76 LEU B CA 1
ATOM 1499 C C . LEU B 1 76 ? -8.594 -11.234 -5.746 1 97.88 76 LEU B C 1
ATOM 1501 O O . LEU B 1 76 ? -9.508 -10.445 -5.488 1 97.88 76 LEU B O 1
ATOM 1505 N N . LEU B 1 77 ? -8.32 -12.281 -5.078 1 97.75 77 LEU B N 1
ATOM 1506 C CA . LEU B 1 77 ? -9.141 -12.594 -3.914 1 97.75 77 LEU B CA 1
ATOM 1507 C C . LEU B 1 77 ? -8.961 -11.547 -2.818 1 97.75 77 LEU B C 1
ATOM 1509 O O . LEU B 1 77 ? -9.883 -11.281 -2.051 1 97.75 77 LEU B O 1
ATOM 1513 N N . CYS B 1 78 ? -7.785 -10.938 -2.725 1 96.38 78 CYS B N 1
ATOM 1514 C CA . CYS B 1 78 ? -7.531 -9.883 -1.751 1 96.38 78 CYS B CA 1
ATOM 1515 C C . CYS B 1 78 ? -8.414 -8.672 -2.02 1 96.38 78 CYS B C 1
ATOM 1517 O O . CYS B 1 78 ? -8.695 -7.887 -1.109 1 96.38 78 CYS B O 1
ATOM 1519 N N . CYS B 1 79 ? -8.852 -8.508 -3.24 1 95.69 79 CYS B N 1
ATOM 1520 C CA . CYS B 1 79 ? -9.648 -7.352 -3.65 1 95.69 79 CYS B CA 1
ATOM 1521 C C . CYS B 1 79 ? -11.133 -7.668 -3.59 1 95.69 79 CYS B C 1
ATOM 1523 O O . CYS B 1 79 ? -11.961 -6.859 -4.016 1 95.69 79 CYS B O 1
ATOM 1525 N N . ARG B 1 80 ? -11.43 -8.758 -3.059 1 92.81 80 ARG B N 1
ATOM 1526 C CA . ARG B 1 80 ? -12.789 -9.289 -3.176 1 92.81 80 ARG B CA 1
ATOM 1527 C C . ARG B 1 80 ? -13.805 -8.344 -2.545 1 92.81 80 ARG B C 1
ATOM 1529 O O . ARG B 1 80 ? -14.969 -8.32 -2.945 1 92.81 80 ARG B O 1
ATOM 1536 N N . ARG B 1 81 ? -13.406 -7.57 -1.646 1 90.94 81 ARG B N 1
ATOM 1537 C CA . ARG B 1 81 ? -14.336 -6.699 -0.937 1 90.94 81 ARG B CA 1
ATOM 1538 C C . ARG B 1 81 ? -14.398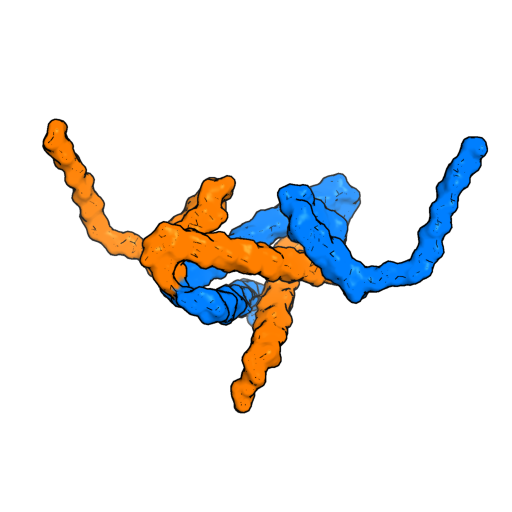 -5.32 -1.58 1 90.94 81 ARG B C 1
ATOM 1540 O O . ARG B 1 81 ? -15.203 -4.477 -1.185 1 90.94 81 ARG B O 1
ATOM 1547 N N . ASN B 1 82 ? -13.523 -5.008 -2.471 1 93.12 82 ASN B N 1
ATOM 1548 C CA . ASN B 1 82 ? -13.484 -3.76 -3.23 1 93.12 82 ASN B CA 1
ATOM 1549 C C . ASN B 1 82 ? -13.664 -4.008 -4.727 1 93.12 82 ASN B C 1
ATOM 1551 O O . ASN B 1 82 ? -12.688 -4.219 -5.445 1 93.12 82 ASN B O 1
ATOM 1555 N N . GLU B 1 83 ? -14.945 -3.84 -5.18 1 94.31 83 GLU B N 1
ATOM 1556 C CA . GLU B 1 83 ? -15.289 -4.199 -6.555 1 94.31 83 GLU B CA 1
ATOM 1557 C C . GLU B 1 83 ? -14.531 -3.338 -7.559 1 94.31 83 GLU B C 1
ATOM 1559 O O . GLU B 1 83 ? -14.117 -3.822 -8.617 1 94.31 83 GLU B O 1
ATOM 1564 N N . ASN B 1 84 ? -14.391 -2.092 -7.254 1 95.06 84 ASN B N 1
ATOM 1565 C CA . ASN B 1 84 ? -13.664 -1.2 -8.148 1 95.06 84 ASN B CA 1
ATOM 1566 C C . ASN B 1 84 ? -12.203 -1.617 -8.289 1 95.06 84 ASN B C 1
ATOM 1568 O O . ASN B 1 84 ? -11.664 -1.643 -9.398 1 95.06 84 ASN B O 1
ATOM 1572 N N . LEU B 1 85 ? -11.578 -1.942 -7.242 1 95.31 85 LEU B N 1
ATOM 1573 C CA . LEU B 1 85 ? -10.188 -2.396 -7.258 1 95.31 85 LEU B CA 1
ATOM 1574 C C . LEU B 1 85 ? -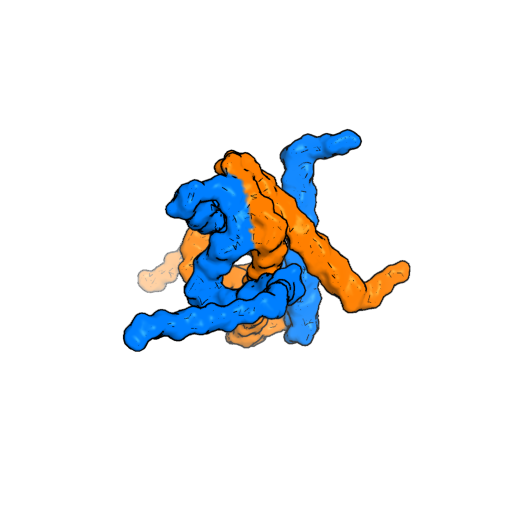10.062 -3.736 -7.977 1 95.31 85 LEU B C 1
ATOM 1576 O O . LEU B 1 85 ? -9.141 -3.941 -8.766 1 95.31 85 LEU B O 1
ATOM 1580 N N . LYS B 1 86 ? -10.992 -4.605 -7.684 1 97.06 86 LYS B N 1
ATOM 1581 C CA . LYS B 1 86 ? -10.961 -5.914 -8.336 1 97.06 86 LYS B CA 1
ATOM 1582 C C . LYS B 1 86 ? -11.039 -5.773 -9.852 1 97.06 86 LYS B C 1
ATOM 1584 O O . LYS B 1 86 ? -10.258 -6.398 -10.578 1 97.06 86 LYS B O 1
ATOM 1589 N N . GLU B 1 87 ? -11.945 -4.973 -10.297 1 97.19 87 GLU B N 1
ATOM 1590 C CA . GLU B 1 87 ? -12.094 -4.746 -11.734 1 97.19 87 GLU B CA 1
ATOM 1591 C C . GLU B 1 87 ? -10.82 -4.148 -12.328 1 97.19 87 GLU B C 1
ATOM 1593 O O . GLU B 1 87 ? -10.406 -4.531 -13.422 1 97.19 87 GLU B O 1
ATOM 1598 N N . LYS B 1 88 ? -10.289 -3.236 -11.664 1 97.12 88 LYS B N 1
ATOM 1599 C CA . LYS B 1 88 ? -9.055 -2.609 -12.117 1 97.12 88 LYS B CA 1
ATOM 1600 C C . LYS B 1 88 ? -7.934 -3.637 -12.25 1 97.12 88 LYS B C 1
ATOM 1602 O O . LYS B 1 88 ? -7.172 -3.613 -13.219 1 97.12 88 LYS B O 1
ATOM 1607 N N . MET B 1 89 ? -7.828 -4.523 -11.297 1 97.69 89 MET B N 1
ATOM 1608 C CA . MET B 1 89 ? -6.785 -5.547 -11.352 1 97.69 89 MET B CA 1
ATOM 1609 C C . MET B 1 89 ? -7.039 -6.527 -12.492 1 97.69 89 MET B C 1
ATOM 1611 O O . MET B 1 89 ? -6.105 -6.949 -13.172 1 97.69 89 MET B O 1
ATOM 1615 N N . GLU B 1 90 ? -8.266 -6.863 -12.695 1 96.81 90 GLU B N 1
ATOM 1616 C CA . GLU B 1 90 ? -8.609 -7.75 -13.805 1 96.81 90 GLU B CA 1
ATOM 1617 C C . GLU B 1 90 ? -8.266 -7.121 -15.148 1 96.81 90 GLU B C 1
ATOM 1619 O O . GLU B 1 90 ? -7.746 -7.793 -16.047 1 96.81 90 GLU B O 1
ATOM 1624 N N . ARG B 1 91 ? -8.594 -5.891 -15.242 1 96.44 91 ARG B N 1
ATOM 1625 C CA . ARG B 1 91 ? -8.242 -5.172 -16.469 1 96.44 91 ARG B CA 1
ATOM 1626 C C . ARG B 1 91 ? -6.73 -5.145 -16.672 1 96.44 91 ARG B C 1
ATOM 1628 O O . ARG B 1 91 ? -6.246 -5.336 -17.781 1 96.44 91 ARG B O 1
ATOM 1635 N N . PHE B 1 92 ? -6.051 -4.906 -15.656 1 96.06 92 PHE B N 1
ATOM 1636 C CA . PHE B 1 92 ? -4.598 -4.883 -15.727 1 96.06 92 PHE B CA 1
ATOM 1637 C C . PHE B 1 92 ? -4.055 -6.234 -16.188 1 96.06 92 PHE B C 1
ATOM 1639 O O . PHE B 1 92 ? -3.174 -6.297 -17.047 1 96.06 92 PHE B O 1
ATOM 1646 N N . LEU B 1 93 ? -4.539 -7.297 -15.664 1 95.62 93 LEU B N 1
ATOM 1647 C CA . LEU B 1 93 ? -4.078 -8.641 -15.992 1 95.62 93 LEU B CA 1
ATOM 1648 C C . LEU B 1 93 ? -4.363 -8.969 -17.453 1 95.62 93 LEU B C 1
ATOM 1650 O O . LEU B 1 93 ? -3.584 -9.672 -18.109 1 95.62 93 LEU B O 1
ATOM 1654 N N . ARG B 1 94 ? -5.473 -8.438 -17.969 1 94.81 94 ARG B N 1
ATOM 1655 C CA . ARG B 1 94 ? -5.805 -8.641 -19.375 1 94.81 94 ARG B CA 1
ATOM 1656 C C . ARG B 1 94 ? -4.797 -7.949 -20.281 1 94.81 94 ARG B C 1
ATOM 1658 O O . ARG B 1 94 ? -4.531 -8.414 -21.391 1 94.81 94 ARG B O 1
ATOM 1665 N N . THR B 1 95 ? -4.266 -6.879 -19.797 1 92.81 95 THR B N 1
ATOM 1666 C CA . THR B 1 95 ? -3.301 -6.125 -20.594 1 92.81 95 THR B CA 1
ATOM 1667 C C . THR B 1 95 ? -1.972 -6.867 -20.688 1 92.81 95 THR B C 1
ATOM 1669 O O . THR B 1 95 ? -1.295 -6.82 -21.719 1 92.81 95 THR B O 1
ATOM 1672 N N . ILE B 1 96 ? -1.656 -7.539 -19.688 1 88.75 96 ILE B N 1
ATOM 1673 C CA . ILE B 1 96 ? -0.35 -8.188 -19.688 1 88.75 96 ILE B CA 1
ATOM 1674 C C . ILE B 1 96 ? -0.473 -9.602 -20.266 1 88.75 96 ILE B C 1
ATOM 1676 O O . ILE B 1 96 ? 0.528 -10.211 -20.656 1 88.75 96 ILE B O 1
ATOM 1680 N N . ASN B 1 97 ? -1.717 -10.172 -20.109 1 85.56 97 ASN B N 1
ATOM 1681 C CA . ASN B 1 97 ? -2.02 -11.461 -20.719 1 85.56 97 ASN B CA 1
ATOM 1682 C C . ASN B 1 97 ? -3.197 -11.367 -21.672 1 85.56 97 ASN B C 1
ATOM 1684 O O . ASN B 1 97 ? -4.32 -11.742 -21.328 1 85.56 97 ASN B O 1
ATOM 1688 N N . PRO B 1 98 ? -2.891 -10.727 -22.688 1 76.5 98 PRO B N 1
ATOM 1689 C CA . PRO B 1 98 ? -4.023 -10.586 -23.609 1 76.5 98 PRO B CA 1
ATOM 1690 C C . PRO B 1 98 ? -4.625 -11.93 -24.016 1 76.5 98 PRO B C 1
ATOM 1692 O O . PRO B 1 98 ? -3.902 -12.922 -24.125 1 76.5 98 PRO B O 1
ATOM 1695 N N . PRO B 1 99 ? -5.945 -12.047 -23.562 1 65.31 99 PRO B N 1
ATOM 1696 C CA . PRO B 1 99 ? -6.574 -13.32 -23.938 1 65.31 99 PRO B CA 1
ATOM 1697 C C . PRO B 1 99 ? -6.141 -13.812 -25.328 1 65.31 99 PRO B C 1
ATOM 1699 O O . PRO B 1 99 ? -5.906 -13 -26.219 1 65.31 99 PRO B O 1
ATOM 1702 N N . LEU B 1 100 ? -5.434 -14.719 -25.219 1 55.72 100 LEU B N 1
ATOM 1703 C CA . LEU B 1 100 ? -5.27 -15.305 -26.531 1 55.72 100 LEU B CA 1
ATOM 1704 C C . LEU B 1 100 ? -6.605 -15.383 -27.266 1 55.72 100 LEU B C 1
ATOM 1706 O O . LEU B 1 100 ? -7.656 -15.531 -26.625 1 55.72 100 LEU B O 1
ATOM 1710 N N . THR B 1 101 ? -6.762 -14.625 -28.141 1 43.62 101 THR B N 1
ATOM 1711 C CA . THR B 1 101 ? -7.953 -14.727 -28.984 1 43.62 101 THR B CA 1
ATOM 1712 C C . THR B 1 101 ? -8.547 -16.125 -28.922 1 43.62 101 THR B C 1
ATOM 1714 O O . THR B 1 101 ? -9.234 -16.562 -29.844 1 43.62 101 THR B O 1
ATOM 1717 N N . HIS B 1 102 ? -8.141 -17.047 -28.094 1 39.72 102 HIS B N 1
ATOM 1718 C CA . HIS B 1 102 ? -8.859 -18.281 -28.375 1 39.72 102 HIS B CA 1
ATOM 1719 C C . HIS B 1 102 ? -10.352 -18.125 -28.109 1 39.72 102 HIS B C 1
ATOM 1721 O O . HIS B 1 102 ? -10.758 -17.25 -27.328 1 39.72 102 HIS B O 1
ATOM 1727 N N . SER B 1 103 ? -11.281 -18.859 -28.875 1 37.19 103 SER B N 1
ATOM 1728 C CA . SER B 1 103 ? -12.672 -19.188 -29.156 1 37.19 103 SER B CA 1
ATOM 1729 C C . SER B 1 103 ? -13.414 -19.594 -27.891 1 37.19 103 SER B C 1
ATOM 1731 O O . SER B 1 103 ? -13.086 -20.609 -27.281 1 37.19 103 SER B O 1
ATOM 1733 N N . PHE B 1 104 ? -13.586 -18.844 -26.922 1 37.97 104 PHE B N 1
ATOM 1734 C CA . PHE B 1 104 ? -14.57 -19.188 -25.906 1 37.97 104 PHE B CA 1
ATOM 1735 C C . PHE B 1 104 ? -15.734 -19.953 -26.531 1 37.97 104 PHE B C 1
ATOM 1737 O O . PHE B 1 104 ? -16.531 -19.375 -27.266 1 37.97 104 PHE B O 1
ATOM 1744 N N . SER B 1 105 ? -15.477 -21.141 -26.953 1 32.69 105 SER B N 1
ATOM 1745 C CA . SER B 1 105 ? -16.547 -22.078 -27.312 1 32.69 105 SER B CA 1
ATOM 1746 C C . SER B 1 105 ? -17.531 -22.266 -26.172 1 32.69 105 SER B C 1
ATOM 1748 O O . SER B 1 105 ? -17.141 -22.625 -25.062 1 32.69 105 SER B O 1
ATOM 1750 N N . SER B 1 106 ? -18.453 -21.344 -26 1 37 106 SER B N 1
ATOM 1751 C CA . SER B 1 106 ? -19.703 -21.547 -25.297 1 37 106 SER B CA 1
ATOM 1752 C C . SER B 1 106 ? -20.172 -22.984 -25.391 1 37 106 SER B C 1
ATOM 1754 O O . SER B 1 106 ? -20.594 -23.438 -26.453 1 37 106 SER B O 1
ATOM 1756 N N . LYS B 1 107 ? -19.5 -23.969 -24.797 1 35.16 107 LYS B N 1
ATOM 1757 C CA . LYS B 1 107 ? -20.109 -25.297 -24.797 1 35.16 107 LYS B CA 1
ATOM 1758 C C . LYS B 1 107 ? -21.5 -25.266 -24.188 1 35.16 107 LYS B C 1
ATOM 1760 O O . LYS B 1 107 ? -21.672 -24.938 -23 1 35.16 107 LYS B O 1
ATOM 1765 N N . LYS B 1 108 ? -22.578 -24.828 -24.906 1 37.81 108 LYS B N 1
ATOM 1766 C CA . LYS B 1 108 ? -23.984 -25.125 -24.719 1 37.81 108 LYS B CA 1
ATOM 1767 C C . LYS B 1 108 ? -24.203 -26.562 -24.297 1 37.81 108 LYS B C 1
ATOM 1769 O O . LYS B 1 108 ? -23.875 -27.5 -25.031 1 37.81 108 LYS B O 1
ATOM 1774 N N . ARG B 1 109 ? -24 -26.938 -23.031 1 33.88 109 ARG B N 1
ATOM 1775 C CA . ARG B 1 109 ? -24.484 -28.266 -22.641 1 33.88 109 ARG B CA 1
ATOM 1776 C C . ARG B 1 109 ? -25.938 -28.469 -23.078 1 33.88 109 ARG B C 1
ATOM 1778 O O . ARG B 1 109 ? -26.766 -27.578 -22.938 1 33.88 109 ARG B O 1
ATOM 1785 N N . LYS B 1 110 ? -26.047 -29.266 -24.109 1 36.22 110 LYS B N 1
ATOM 1786 C CA . LYS B 1 110 ? -27.266 -29.922 -24.562 1 36.22 110 LYS B CA 1
ATOM 1787 C C . LYS B 1 110 ? -28.047 -30.516 -23.375 1 36.22 110 LYS B C 1
ATOM 1789 O O . LYS B 1 110 ? -27.562 -31.438 -22.719 1 36.22 110 LYS B O 1
ATOM 1794 N N . GLU B 1 111 ? -28.188 -29.906 -22.125 1 31.19 111 GLU B N 1
ATOM 1795 C CA . GLU B 1 111 ? -29.453 -30.484 -21.672 1 31.19 111 GLU B CA 1
ATOM 1796 C C . GLU B 1 111 ? -30.641 -29.844 -22.375 1 31.19 111 GLU B C 1
ATOM 1798 O O . GLU B 1 111 ? -30.609 -28.656 -22.703 1 31.19 111 GLU B O 1
#